Protein AF-A0A924DUR6-F1 (afdb_monomer_lite)

Sequence (356 aa):
MFQPMRVLLRRQSHRADAAVLIGTIALIFAVLQLTKGMVVPFNEAQQLAISLDVTAVPYYAGRSLIRMFLALFASVVFALVYGYACAYSRARVVLLPVLDILQSVPILGFLSVTVVGFMALFPGQLLGVELASIFAIFTSMAWNLITILHERSAQDPRFQALVDRIYTIMTNPHRDLAELRQAMPDAAPLLPAEPARVKEYQALPHAKPGAVAGLLELLDDRSGSEDLYKLGHDLHLEVDDLLPIIEAAEILGLAAVREGELRLTTAGSVFLAADILPRKELFRQLVLERVQLIVMIERVLVGKTSQAMPEAFFLDRLNRHFSQPESRRQLQTAIDWGRYAELFAYDERSQQLYLE

Secondary structure (DSSP, 8-state):
-PPP---------HHHHHHHHHHHHHHHHHHHHHHGGGSSBP-TTS-------GGGHHHHHHHHHHHHHHHHHHHHHHHHHHHHHHHHSTTHHHHHHHHHHHHTS-HHHHHHHHHHHHHHHSTTBTHHHHHHHHHHHHHHHHHHHHHHHHHHHHT-HHHHHHHHHHHHHHH-HHHHHHHHHHH-TT---SS---------S-PPPS--HHHHHHHHHHHHHTTTEEEHHHHHHHHT--HHHHHHHHHHHHHTTSEEEETTEEEE-HHHHHHHHS-HHHHHHHHHHHHHHH-HHHHHHHHHHHTSTTSEEEHHHHHHHHTTTS-HHHHHHHHHHHHHHHHHTTS-EEETTTTEEE--

Radius of gyration: 33.69 Å; chains: 1; bounding box: 85×65×84 Å

Foldseek 3Di:
DDDDDDDPPDPDDVVVVVVVVVVVVVVVVLVVVLCVQFFAFDDPVDDPPDDPDPVCVVSVVSNVVSLLVLLVVVLLVLLVVLLVCLVPHPCVVVSVVVLVVLLPDDLVNCLVVQLVVLCVVPPRTNNSNSVSSSVSSNSVRNSVSNVVSVVVVCVPPVVVVVVLVVVCCVVCVPPVVVVVCVVCVPPDPPDPPPPPPPLPADFQQLDFPVLLLVVLVVCVVVVFKDAQVVVCVVVVHDPSHVVNSLVNCVLLPQWDDDSRMIGGDPLVVVLNVDDLPVNLQSLLVSCCVRPVLLVVLLVVLVVDPQSKDAPVVQLVVVVVNDPSVSSVSRVVSSQSSCVSSLRWHADPVRRMIGHD

pLDDT: mean 80.07, std 14.75, range [36.5, 96.88]

Structure (mmCIF, N/CA/C/O backbone):
data_AF-A0A924DUR6-F1
#
_entry.id   AF-A0A924DUR6-F1
#
loop_
_atom_site.group_PDB
_atom_site.id
_atom_site.type_symbol
_atom_site.label_atom_id
_atom_site.label_alt_id
_atom_site.label_comp_id
_atom_site.label_asym_id
_atom_site.label_entity_id
_atom_site.label_seq_id
_atom_site.pdbx_PDB_ins_code
_atom_site.Cartn_x
_atom_site.Cartn_y
_atom_site.Cartn_z
_atom_site.occupancy
_atom_site.B_iso_or_equiv
_atom_site.auth_seq_id
_atom_site.auth_comp_id
_atom_site.auth_asym_id
_atom_site.auth_atom_id
_atom_site.pdbx_PDB_model_num
ATOM 1 N N . MET A 1 1 ? -15.578 43.141 -41.018 1.00 39.31 1 MET A N 1
ATOM 2 C CA . MET A 1 1 ? -14.337 43.690 -41.605 1.00 39.31 1 MET A CA 1
ATOM 3 C C . MET A 1 1 ? -13.184 42.807 -41.138 1.00 39.31 1 MET A C 1
ATOM 5 O O . MET A 1 1 ? -12.758 42.938 -40.002 1.00 39.31 1 MET A O 1
ATOM 9 N N . PHE A 1 2 ? -12.795 41.812 -41.942 1.00 38.75 2 PHE A N 1
ATOM 10 C CA . PHE A 1 2 ? -11.745 40.837 -41.606 1.00 38.75 2 PHE A CA 1
ATOM 11 C C . PHE A 1 2 ? -10.360 41.421 -41.932 1.00 38.75 2 PHE A C 1
ATOM 13 O O . PHE A 1 2 ? -10.144 41.871 -43.055 1.00 38.75 2 PHE A O 1
ATOM 20 N N . GLN A 1 3 ? -9.422 41.401 -40.980 1.00 43.97 3 GLN A N 1
ATOM 21 C CA . GLN A 1 3 ? -7.997 41.607 -41.268 1.00 43.97 3 GLN A CA 1
ATOM 22 C C . GLN A 1 3 ? -7.368 40.282 -41.734 1.00 43.97 3 GLN A C 1
ATOM 24 O O . GLN A 1 3 ? -7.581 39.262 -41.077 1.00 43.97 3 GLN A O 1
ATOM 29 N N . PRO A 1 4 ? -6.576 40.256 -42.822 1.00 51.28 4 PRO A N 1
ATOM 30 C CA . PRO A 1 4 ? -5.860 39.056 -43.224 1.00 51.28 4 PRO A CA 1
ATOM 31 C C . PRO A 1 4 ? -4.556 38.911 -42.430 1.00 51.28 4 PRO A C 1
ATOM 33 O O . PRO A 1 4 ? -3.713 39.810 -42.389 1.00 51.28 4 PRO A O 1
ATOM 36 N N . MET A 1 5 ? -4.384 37.740 -41.825 1.00 46.41 5 MET A N 1
ATOM 37 C CA . MET A 1 5 ? -3.167 37.310 -41.146 1.00 46.41 5 MET A CA 1
ATOM 38 C C . MET A 1 5 ? -2.056 37.105 -42.190 1.00 46.41 5 MET A C 1
ATOM 40 O O . MET A 1 5 ? -2.097 36.166 -42.985 1.00 46.41 5 MET A O 1
ATOM 44 N N . ARG A 1 6 ? -1.064 38.004 -42.230 1.00 49.50 6 ARG A N 1
ATOM 45 C CA . ARG A 1 6 ? 0.134 37.838 -43.067 1.00 49.50 6 ARG A CA 1
ATOM 46 C C . ARG A 1 6 ? 1.009 36.730 -42.480 1.00 49.50 6 ARG A C 1
ATOM 48 O O . ARG A 1 6 ? 1.707 36.943 -41.493 1.00 49.50 6 ARG A O 1
ATOM 55 N N . VAL A 1 7 ? 0.989 35.560 -43.112 1.00 50.91 7 VAL A N 1
ATOM 56 C CA . VAL A 1 7 ? 1.970 34.494 -42.883 1.00 50.91 7 VAL A CA 1
ATOM 57 C C . VAL A 1 7 ? 3.340 35.002 -43.339 1.00 50.91 7 VAL A C 1
ATOM 59 O O . VAL A 1 7 ? 3.568 35.250 -44.523 1.00 50.91 7 VAL A O 1
ATOM 62 N N . LEU A 1 8 ? 4.253 35.187 -42.386 1.00 50.19 8 LEU A N 1
ATOM 63 C CA . LEU A 1 8 ? 5.667 35.444 -42.648 1.00 50.19 8 LEU A CA 1
ATOM 64 C C . LEU A 1 8 ? 6.288 34.186 -43.269 1.00 50.19 8 LEU A C 1
ATOM 66 O O . LEU A 1 8 ? 6.700 33.267 -42.564 1.00 50.19 8 LEU A O 1
ATOM 70 N N . LEU A 1 9 ? 6.372 34.147 -44.599 1.00 52.72 9 LEU A N 1
ATOM 71 C CA . LEU A 1 9 ? 7.232 33.209 -45.318 1.00 52.72 9 LEU A CA 1
ATOM 72 C C . LEU A 1 9 ? 8.690 33.547 -44.982 1.00 52.72 9 LEU A C 1
ATOM 74 O O . LEU A 1 9 ? 9.301 34.447 -45.561 1.00 52.72 9 LEU A O 1
ATOM 78 N N . ARG A 1 10 ? 9.237 32.843 -43.988 1.00 55.62 10 ARG A N 1
ATOM 79 C CA . ARG A 1 10 ? 10.650 32.908 -43.612 1.00 55.62 10 ARG A CA 1
ATOM 80 C C . ARG A 1 10 ? 11.479 32.457 -44.816 1.00 55.62 10 ARG A C 1
ATOM 82 O O . ARG A 1 10 ? 11.384 31.3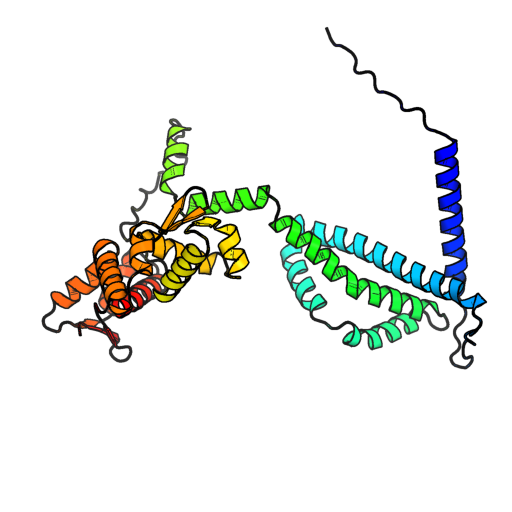13 -45.247 1.00 55.62 10 ARG A O 1
ATOM 89 N N . ARG A 1 11 ? 12.269 33.377 -45.371 1.00 55.00 11 ARG A N 1
ATOM 90 C CA . ARG A 1 11 ? 13.184 33.153 -46.500 1.00 55.00 11 ARG A CA 1
ATOM 91 C C . ARG A 1 11 ? 14.125 31.986 -46.152 1.00 55.00 11 ARG A C 1
ATOM 93 O O . ARG A 1 11 ? 14.980 32.140 -45.280 1.00 55.00 11 ARG A O 1
ATOM 100 N N . GLN A 1 12 ? 13.924 30.820 -46.768 1.00 62.59 12 GLN A N 1
ATOM 101 C CA . GLN A 1 12 ? 14.783 29.647 -46.574 1.00 62.59 12 GLN A CA 1
ATOM 102 C C . GLN A 1 12 ? 16.200 29.972 -47.061 1.00 62.59 12 GLN A C 1
ATOM 104 O O . GLN A 1 12 ? 16.397 30.492 -48.160 1.00 62.59 12 GLN A O 1
ATOM 109 N N . SER A 1 13 ? 17.192 29.734 -46.205 1.00 66.81 13 SER A N 1
ATOM 110 C CA . SER A 1 13 ? 18.597 29.958 -46.533 1.00 66.81 13 SER A CA 1
ATOM 111 C C . SER A 1 13 ? 19.129 28.727 -47.256 1.00 66.81 13 SER A C 1
ATOM 113 O O . SER A 1 13 ? 19.481 27.742 -46.613 1.00 66.81 13 SER A O 1
ATOM 115 N N . HIS A 1 14 ? 19.268 28.808 -48.580 1.00 74.06 14 HIS A N 1
ATOM 116 C CA . HIS A 1 14 ? 19.832 27.732 -49.408 1.00 74.06 14 HIS A CA 1
ATOM 117 C C . HIS A 1 14 ? 21.219 27.246 -48.937 1.00 74.06 14 HIS A C 1
ATOM 119 O O . HIS A 1 14 ? 21.624 26.126 -49.233 1.00 74.06 14 HIS A O 1
ATOM 125 N N . ARG A 1 15 ? 21.957 28.072 -48.178 1.00 77.06 15 ARG A N 1
ATOM 126 C CA . ARG A 1 15 ? 23.253 27.706 -47.580 1.00 77.06 15 ARG A CA 1
ATOM 127 C C . ARG A 1 15 ? 23.097 26.796 -46.361 1.00 77.06 15 ARG A C 1
ATOM 129 O O . ARG A 1 15 ? 23.940 25.930 -46.157 1.00 77.06 15 ARG A O 1
ATOM 136 N N . ALA A 1 16 ? 22.039 26.987 -45.570 1.00 75.88 16 ALA A N 1
ATOM 137 C CA . ALA A 1 16 ? 21.715 26.102 -44.455 1.00 75.88 16 ALA A CA 1
ATOM 138 C C . ALA A 1 16 ? 21.253 24.738 -44.982 1.00 75.88 16 ALA A C 1
ATOM 140 O O . ALA A 1 16 ? 21.747 23.716 -44.520 1.00 75.88 16 ALA A O 1
ATOM 141 N N . ASP A 1 17 ? 20.415 24.731 -46.020 1.00 75.81 17 ASP A N 1
ATOM 142 C CA . ASP A 1 17 ? 19.948 23.493 -46.654 1.00 75.81 17 ASP A CA 1
ATOM 143 C C . ASP A 1 17 ? 21.111 22.716 -47.292 1.00 75.81 17 ASP A C 1
ATOM 145 O O . ASP A 1 17 ? 21.227 21.506 -47.111 1.00 75.81 17 ASP A O 1
ATOM 149 N N . ALA A 1 18 ? 22.039 23.412 -47.962 1.00 83.56 18 ALA A N 1
ATOM 150 C CA . ALA A 1 18 ? 23.246 22.800 -48.514 1.00 83.56 18 ALA A CA 1
ATOM 151 C C . ALA A 1 18 ? 24.182 22.245 -47.424 1.00 83.56 18 ALA A C 1
ATOM 153 O O . ALA A 1 18 ? 24.730 21.159 -47.589 1.00 83.56 18 ALA A O 1
ATOM 154 N N . ALA A 1 19 ? 24.350 22.950 -46.300 1.00 83.88 19 ALA A N 1
ATOM 155 C CA . ALA A 1 19 ? 25.160 22.469 -45.179 1.00 83.88 19 ALA A CA 1
ATOM 156 C C . ALA A 1 19 ? 24.546 21.221 -44.521 1.00 83.88 19 ALA A C 1
ATOM 158 O O . ALA A 1 19 ? 25.264 20.264 -44.234 1.00 83.88 19 ALA A O 1
ATOM 159 N N . VAL A 1 20 ? 23.221 21.198 -44.345 1.00 76.94 20 VAL A N 1
ATOM 160 C CA . VAL A 1 20 ? 22.484 20.027 -43.842 1.00 76.94 20 VAL A CA 1
ATOM 161 C C . VAL A 1 20 ? 22.607 18.851 -44.811 1.00 76.94 20 VAL A C 1
ATOM 163 O O . VAL A 1 20 ? 22.871 17.727 -44.380 1.00 76.94 20 VAL A O 1
ATOM 166 N N . LEU A 1 21 ? 22.477 19.098 -46.116 1.00 80.06 21 LEU A N 1
ATOM 167 C CA . LEU A 1 21 ? 22.616 18.073 -47.149 1.00 80.06 21 LEU A CA 1
ATOM 168 C C . LEU A 1 21 ? 24.033 17.485 -47.178 1.00 80.06 21 LEU A C 1
ATOM 170 O O . LEU A 1 21 ? 24.182 16.266 -47.175 1.00 80.06 21 LEU A O 1
ATOM 174 N N . ILE A 1 22 ? 25.072 18.326 -47.140 1.00 86.06 22 ILE A N 1
ATOM 175 C CA . ILE A 1 22 ? 26.475 17.883 -47.086 1.00 86.06 22 ILE A CA 1
ATOM 176 C C . ILE A 1 22 ? 26.740 17.093 -45.802 1.00 86.06 22 ILE A C 1
ATOM 178 O O . ILE A 1 22 ? 27.350 16.028 -45.863 1.00 86.06 22 ILE A O 1
ATOM 182 N N . GLY A 1 23 ? 26.241 17.562 -44.654 1.00 78.94 23 GLY A N 1
ATOM 183 C CA . GLY A 1 23 ? 26.346 16.843 -43.384 1.00 78.94 23 GLY A CA 1
ATOM 184 C C . GLY A 1 23 ? 25.657 15.479 -43.424 1.00 78.94 23 GLY A C 1
ATOM 185 O O . GLY A 1 23 ? 26.212 14.490 -42.955 1.00 78.94 23 GLY A O 1
ATOM 186 N N . THR A 1 24 ? 24.487 15.399 -44.059 1.00 71.94 24 THR A N 1
ATOM 187 C CA . THR A 1 24 ? 23.729 14.150 -44.218 1.00 71.94 24 THR A CA 1
ATOM 188 C C . THR A 1 24 ? 24.444 13.185 -45.162 1.00 71.94 24 THR A C 1
ATOM 190 O O . THR A 1 24 ? 24.569 12.006 -44.847 1.00 71.94 24 THR A O 1
ATOM 193 N N . ILE A 1 25 ? 24.985 13.669 -46.283 1.00 80.56 25 ILE A N 1
ATOM 194 C CA . ILE A 1 25 ? 25.778 12.852 -47.212 1.00 80.56 25 ILE A CA 1
ATOM 195 C C . ILE A 1 25 ? 27.061 12.353 -46.536 1.00 80.56 25 ILE A C 1
ATOM 197 O O . ILE A 1 25 ? 27.393 11.178 -46.670 1.00 80.56 25 ILE A O 1
ATOM 201 N N . ALA A 1 26 ? 27.760 13.202 -45.778 1.00 74.38 26 ALA A N 1
ATOM 202 C CA . ALA A 1 26 ? 28.955 12.816 -45.029 1.00 74.38 26 ALA A CA 1
ATOM 203 C C . ALA A 1 26 ? 28.641 11.766 -43.951 1.00 74.38 26 ALA A C 1
ATOM 205 O O . ALA A 1 26 ? 29.391 10.803 -43.801 1.00 74.38 26 ALA A O 1
ATOM 206 N N . LEU A 1 27 ? 27.507 11.905 -43.256 1.00 72.75 27 LEU A N 1
ATOM 207 C CA . LEU A 1 27 ? 27.020 10.926 -42.287 1.00 72.75 27 LEU A CA 1
ATOM 208 C C . LEU A 1 27 ? 26.690 9.588 -42.961 1.00 72.75 27 LEU A C 1
ATOM 210 O O . LEU A 1 27 ? 27.165 8.551 -42.510 1.00 72.75 27 LEU A O 1
ATOM 214 N N . ILE A 1 28 ? 25.937 9.603 -44.066 1.00 74.25 28 ILE A N 1
ATOM 215 C CA . ILE A 1 28 ? 25.610 8.397 -44.840 1.00 74.25 28 ILE A CA 1
ATOM 216 C C . ILE A 1 28 ? 26.891 7.732 -45.354 1.00 74.25 28 ILE A C 1
ATOM 218 O O . ILE A 1 28 ? 27.042 6.519 -45.242 1.00 74.25 28 ILE A O 1
ATOM 222 N N . PHE A 1 29 ? 27.841 8.507 -45.876 1.00 73.62 29 PHE A N 1
ATOM 223 C CA . PHE A 1 29 ? 29.120 7.992 -46.357 1.00 73.62 29 PHE A CA 1
ATOM 224 C C . PHE A 1 29 ? 29.952 7.371 -45.228 1.00 73.62 29 PHE A C 1
ATOM 226 O O . PHE A 1 29 ? 30.488 6.276 -45.403 1.00 73.62 29 PHE A O 1
ATOM 233 N N . ALA A 1 30 ? 30.022 8.019 -44.062 1.00 68.69 30 ALA A N 1
ATOM 234 C CA . ALA A 1 30 ? 30.691 7.481 -42.881 1.00 68.69 30 ALA A CA 1
ATOM 235 C C . ALA A 1 30 ? 30.035 6.172 -42.420 1.00 68.69 30 ALA A C 1
ATOM 237 O O . ALA A 1 30 ? 30.737 5.184 -42.205 1.00 68.69 30 ALA A O 1
ATOM 238 N N . VAL A 1 31 ? 28.698 6.129 -42.362 1.00 68.81 31 VAL A N 1
ATOM 239 C CA . VAL A 1 31 ? 27.935 4.914 -42.049 1.00 68.81 31 VAL A CA 1
ATOM 240 C C . VAL A 1 31 ? 28.264 3.814 -43.051 1.00 68.81 31 VAL A C 1
ATOM 242 O O . VAL A 1 31 ? 28.712 2.748 -42.643 1.00 68.81 31 VAL A O 1
ATOM 245 N N . LEU A 1 32 ? 28.149 4.062 -44.356 1.00 72.00 32 LEU A N 1
ATOM 246 C CA . LEU A 1 32 ? 28.448 3.065 -45.386 1.00 72.00 32 LEU A CA 1
ATOM 247 C C . LEU A 1 32 ? 29.894 2.554 -45.301 1.00 72.00 32 LEU A C 1
ATOM 249 O O . LEU A 1 32 ? 30.114 1.348 -45.379 1.00 72.00 32 LEU A O 1
ATOM 253 N N . GLN A 1 33 ? 30.880 3.432 -45.096 1.00 66.56 33 GLN A N 1
ATOM 254 C CA . GLN A 1 33 ? 32.289 3.038 -44.963 1.00 66.56 33 GLN A CA 1
ATOM 255 C C . GLN A 1 33 ? 32.551 2.181 -43.725 1.00 66.56 33 GLN A C 1
ATOM 257 O O . GLN A 1 33 ? 33.329 1.230 -43.785 1.00 66.56 33 GLN A O 1
ATOM 262 N N . LEU A 1 34 ? 31.880 2.479 -42.617 1.00 64.62 34 LEU A N 1
ATOM 263 C CA . LEU A 1 34 ? 32.023 1.731 -41.374 1.00 64.62 34 LEU A CA 1
ATOM 264 C C . LEU A 1 34 ? 31.226 0.410 -41.401 1.00 64.62 34 LEU A C 1
ATOM 266 O O . LEU A 1 34 ? 31.669 -0.576 -40.814 1.00 64.62 34 LEU A O 1
ATOM 270 N N . THR A 1 35 ? 30.129 0.344 -42.168 1.00 63.94 35 THR A N 1
ATOM 271 C CA . THR A 1 35 ? 29.295 -0.865 -42.352 1.00 63.94 35 THR A CA 1
ATOM 272 C C . THR A 1 35 ? 29.925 -1.869 -43.331 1.00 63.94 35 THR A C 1
ATOM 274 O O . THR A 1 35 ? 29.674 -3.068 -43.233 1.00 63.94 35 THR A O 1
ATOM 277 N N . LYS A 1 36 ? 30.809 -1.435 -44.247 1.00 64.94 36 LYS A N 1
ATOM 278 C CA . LYS A 1 36 ? 31.524 -2.337 -45.183 1.00 64.94 36 LYS A CA 1
ATOM 279 C C . LYS A 1 36 ? 32.312 -3.449 -44.481 1.00 64.94 36 LYS A C 1
ATOM 281 O O . LYS A 1 36 ? 32.433 -4.542 -45.021 1.00 64.94 36 LYS A O 1
ATOM 286 N N . GLY A 1 37 ? 32.799 -3.197 -43.265 1.00 60.47 37 GLY A N 1
ATOM 287 C CA . GLY A 1 37 ? 33.490 -4.190 -42.438 1.00 60.47 37 GLY A CA 1
ATOM 288 C C . GLY A 1 37 ? 32.579 -5.242 -41.785 1.00 60.47 37 GLY A C 1
ATOM 289 O O . GLY A 1 37 ? 33.092 -6.102 -41.072 1.00 60.47 37 GLY A O 1
ATOM 290 N N . MET A 1 38 ? 31.256 -5.168 -41.982 1.00 60.50 38 MET A N 1
ATOM 291 C CA . MET A 1 38 ? 30.276 -6.117 -41.429 1.00 60.50 38 MET A CA 1
ATOM 292 C C . MET A 1 38 ? 30.018 -7.315 -42.353 1.00 60.50 38 MET A C 1
ATOM 294 O O . MET A 1 38 ? 29.644 -8.379 -41.875 1.00 60.50 38 MET A O 1
ATOM 298 N N . VAL A 1 39 ? 30.260 -7.172 -43.660 1.00 62.25 39 VAL A N 1
ATOM 299 C CA . VAL A 1 39 ? 30.004 -8.215 -44.680 1.00 62.25 39 VAL A CA 1
ATOM 300 C C . VAL A 1 39 ? 31.296 -8.960 -45.061 1.00 62.25 39 VAL A C 1
ATOM 302 O O . VAL A 1 39 ? 31.376 -9.637 -46.081 1.00 62.25 39 VAL A O 1
ATOM 305 N N . VAL A 1 40 ? 32.350 -8.829 -44.250 1.00 65.25 40 VAL A N 1
ATOM 306 C CA . VAL A 1 40 ? 33.613 -9.542 -44.478 1.00 65.25 40 VAL A CA 1
ATOM 307 C C . VAL A 1 40 ? 33.396 -11.037 -44.202 1.00 65.25 40 VAL A C 1
ATOM 309 O O . VAL A 1 40 ? 32.825 -11.364 -43.153 1.00 65.25 40 VAL A O 1
ATOM 312 N N . PRO A 1 41 ? 33.842 -11.936 -45.104 1.00 63.53 41 PRO A N 1
ATOM 313 C CA . PRO A 1 41 ? 33.764 -13.371 -44.883 1.00 63.53 41 PRO A CA 1
ATOM 314 C C . PRO A 1 41 ? 34.469 -13.765 -43.581 1.00 63.53 41 PRO A C 1
ATOM 316 O O . PRO A 1 41 ? 35.639 -13.442 -43.382 1.00 63.53 41 PRO A O 1
ATOM 319 N N . PHE A 1 42 ? 33.756 -14.450 -42.693 1.00 62.19 42 PHE A N 1
ATOM 320 C CA . PHE A 1 42 ? 34.286 -14.992 -41.448 1.00 62.19 42 PHE A CA 1
ATOM 321 C C . PHE A 1 42 ? 34.628 -16.469 -41.653 1.00 62.19 42 PHE A C 1
ATOM 323 O O . PHE A 1 42 ? 33.754 -17.269 -41.978 1.00 62.19 42 PHE A O 1
ATOM 330 N N . ASN A 1 43 ? 35.896 -16.830 -41.475 1.00 62.97 43 ASN A N 1
ATOM 331 C CA . ASN A 1 43 ? 36.363 -18.211 -41.507 1.00 62.97 43 ASN A CA 1
ATOM 332 C C . ASN A 1 43 ? 37.049 -18.503 -40.169 1.00 62.97 43 ASN A C 1
ATOM 334 O O . ASN A 1 43 ? 38.013 -17.821 -39.832 1.00 62.97 43 ASN A O 1
ATOM 338 N N . GLU A 1 44 ? 36.579 -19.503 -39.417 1.00 57.19 44 GLU A N 1
ATOM 339 C CA . GLU A 1 44 ? 37.141 -19.878 -38.105 1.00 57.19 44 GLU A CA 1
ATOM 340 C C . GLU A 1 44 ? 38.646 -20.195 -38.170 1.00 57.19 44 GLU A C 1
ATOM 342 O O . GLU A 1 44 ? 39.365 -20.018 -37.189 1.00 57.19 44 GLU A O 1
ATOM 347 N N . ALA A 1 45 ? 39.142 -20.598 -39.345 1.00 56.66 45 ALA A N 1
ATOM 348 C CA . ALA A 1 45 ? 40.554 -20.883 -39.592 1.00 56.66 45 ALA A CA 1
ATOM 349 C C . ALA A 1 45 ? 41.434 -19.631 -39.809 1.00 56.66 45 ALA A C 1
ATOM 351 O O . ALA A 1 45 ? 42.660 -19.736 -39.778 1.00 56.66 45 ALA A O 1
ATOM 352 N N . GLN A 1 46 ? 40.849 -18.450 -40.034 1.00 56.84 46 GLN A N 1
ATOM 353 C CA . GLN A 1 46 ? 41.567 -17.179 -40.165 1.00 56.84 46 GLN A CA 1
ATOM 354 C C . GLN A 1 46 ? 41.212 -16.267 -38.991 1.00 56.84 46 GLN A C 1
ATOM 356 O O . GLN A 1 46 ? 40.179 -15.600 -38.988 1.00 56.84 46 GLN A O 1
ATOM 361 N N . GLN A 1 47 ? 42.102 -16.191 -37.999 1.00 56.75 47 GLN A N 1
ATOM 362 C CA . GLN A 1 47 ? 42.029 -15.133 -36.994 1.00 56.75 47 GLN A CA 1
ATOM 363 C C . GLN A 1 47 ? 42.089 -13.777 -37.708 1.00 56.75 47 GLN A C 1
ATOM 365 O O . GLN A 1 47 ? 43.063 -13.483 -38.404 1.00 56.75 47 GLN A O 1
ATOM 370 N N . LEU A 1 48 ? 41.058 -12.941 -37.543 1.00 62.16 48 LEU A N 1
ATOM 371 C CA . LEU A 1 48 ? 41.150 -11.539 -37.941 1.00 62.16 48 LEU A CA 1
ATOM 372 C C . LEU A 1 48 ? 42.302 -10.908 -37.154 1.00 62.16 48 LEU A C 1
ATOM 374 O O . LEU A 1 48 ? 42.205 -10.735 -35.941 1.00 62.16 48 LEU A O 1
ATOM 378 N N . ALA A 1 49 ? 43.394 -10.581 -37.843 1.00 64.25 49 ALA A N 1
ATOM 379 C CA . ALA A 1 49 ? 44.511 -9.867 -37.247 1.00 64.25 49 ALA A CA 1
ATOM 380 C C . ALA A 1 49 ? 44.035 -8.463 -36.845 1.00 64.25 49 ALA A C 1
ATOM 382 O O . ALA A 1 49 ? 43.853 -7.585 -37.690 1.00 64.25 49 ALA A O 1
ATOM 383 N N . ILE A 1 50 ? 43.779 -8.265 -35.552 1.00 72.62 50 ILE A N 1
ATOM 384 C CA . ILE A 1 50 ? 43.437 -6.954 -35.001 1.00 72.62 50 ILE A CA 1
ATOM 385 C C . ILE A 1 50 ? 44.712 -6.113 -35.040 1.00 72.62 50 ILE A C 1
ATOM 387 O O . ILE A 1 50 ? 45.693 -6.436 -34.370 1.00 72.62 50 ILE A O 1
ATOM 391 N N . SER A 1 51 ? 44.711 -5.035 -35.826 1.00 81.56 51 SER A N 1
ATOM 392 C CA . SER A 1 51 ? 45.804 -4.063 -35.772 1.00 81.56 51 SER A CA 1
ATOM 393 C C . SER A 1 51 ? 45.780 -3.369 -34.411 1.00 81.56 51 SER A C 1
ATOM 395 O O . SER A 1 51 ? 44.737 -2.857 -33.995 1.00 81.56 51 SER A O 1
ATOM 397 N N . LEU A 1 52 ? 46.929 -3.372 -33.738 1.00 83.25 52 LEU A N 1
ATOM 398 C CA . LEU A 1 52 ? 47.173 -2.702 -32.458 1.00 83.25 52 LEU A CA 1
ATOM 399 C C . LEU A 1 52 ? 47.723 -1.278 -32.648 1.00 83.25 52 LEU A C 1
ATOM 401 O O . LEU A 1 52 ? 48.077 -0.622 -31.669 1.00 83.25 52 LEU A O 1
ATOM 405 N N . ASP A 1 53 ? 47.803 -0.792 -33.890 1.00 87.62 53 ASP A N 1
ATOM 406 C CA . ASP A 1 53 ? 48.300 0.549 -34.169 1.00 87.62 53 ASP A CA 1
ATOM 407 C C . ASP A 1 53 ? 47.345 1.615 -33.627 1.00 87.62 53 ASP A C 1
ATOM 409 O O . ASP A 1 53 ? 46.123 1.548 -33.788 1.00 87.62 53 ASP A O 1
ATOM 413 N N . VAL A 1 54 ? 47.916 2.674 -33.051 1.00 88.25 54 VAL A N 1
ATOM 414 C CA . VAL A 1 54 ? 47.157 3.820 -32.521 1.00 88.25 54 VAL A CA 1
ATOM 415 C C . VAL A 1 54 ? 46.299 4.480 -33.610 1.00 88.25 54 VAL A C 1
ATOM 417 O O . VAL A 1 54 ? 45.217 4.995 -33.335 1.00 88.25 54 VAL A O 1
ATOM 420 N N . THR A 1 55 ? 46.734 4.416 -34.869 1.00 88.44 55 THR A N 1
ATOM 421 C CA . THR A 1 55 ? 46.004 4.944 -36.032 1.00 88.44 55 THR A CA 1
ATOM 422 C C . THR A 1 55 ? 44.739 4.151 -36.371 1.00 88.44 55 THR A C 1
ATOM 424 O O . THR A 1 55 ? 43.848 4.697 -37.021 1.00 88.44 55 THR A O 1
ATOM 427 N N . ALA A 1 56 ? 44.612 2.902 -35.907 1.00 83.75 56 ALA A N 1
ATOM 428 C CA . ALA A 1 56 ? 43.415 2.081 -36.081 1.00 83.75 56 ALA A CA 1
ATOM 429 C C . ALA A 1 56 ? 42.332 2.374 -35.022 1.00 83.75 56 ALA A C 1
ATOM 431 O O . ALA A 1 56 ? 41.151 2.100 -35.248 1.00 83.75 56 ALA A O 1
ATOM 432 N N . VAL A 1 57 ? 42.697 2.991 -33.890 1.00 85.75 57 VAL A N 1
ATOM 433 C CA . VAL A 1 57 ? 41.777 3.293 -32.777 1.00 85.75 57 VAL A CA 1
ATOM 434 C C . VAL A 1 57 ? 40.570 4.142 -33.208 1.00 85.75 57 VAL A C 1
ATOM 436 O O . VAL A 1 57 ? 39.449 3.757 -32.866 1.00 85.75 57 VAL A O 1
ATOM 439 N N . PRO A 1 58 ? 40.714 5.235 -33.994 1.00 86.56 58 PRO A N 1
ATOM 440 C CA . PRO A 1 58 ? 39.563 6.013 -34.460 1.00 86.56 58 PRO A CA 1
ATOM 441 C C . PRO A 1 58 ? 38.573 5.192 -35.295 1.00 86.56 58 PRO A C 1
ATOM 443 O O . PRO A 1 58 ? 37.363 5.394 -35.194 1.00 86.56 58 PRO A O 1
ATOM 446 N N . TYR A 1 59 ? 39.066 4.238 -36.090 1.00 82.62 59 TYR A N 1
ATOM 447 C CA . TYR A 1 59 ? 38.219 3.352 -36.886 1.00 82.62 59 TYR A CA 1
ATOM 448 C C . TYR A 1 59 ? 37.422 2.386 -35.997 1.00 82.62 59 TYR A C 1
ATOM 450 O O . TYR A 1 59 ? 36.206 2.261 -36.165 1.00 82.62 59 TYR A O 1
ATOM 458 N N . TYR A 1 60 ? 38.065 1.755 -35.009 1.00 83.25 60 TYR A N 1
ATOM 459 C CA . TYR A 1 60 ? 37.373 0.882 -34.054 1.00 83.25 60 TYR A CA 1
ATOM 460 C C . TYR A 1 60 ? 36.352 1.646 -33.207 1.00 83.25 60 TYR A C 1
ATOM 462 O O . TYR A 1 60 ? 35.218 1.192 -33.051 1.00 83.25 60 TYR A O 1
ATOM 470 N N . ALA A 1 61 ? 36.720 2.833 -32.718 1.00 84.12 61 ALA A N 1
ATOM 471 C CA . ALA A 1 61 ? 35.814 3.708 -31.984 1.00 84.12 61 ALA A CA 1
ATOM 472 C C . ALA A 1 61 ? 34.601 4.102 -32.842 1.00 84.12 61 ALA A C 1
ATOM 474 O O . ALA A 1 61 ? 33.469 4.029 -32.370 1.00 84.12 61 ALA A O 1
ATOM 475 N N . GLY A 1 62 ? 34.816 4.438 -34.118 1.00 85.38 62 GLY A N 1
ATOM 476 C CA . GLY A 1 62 ? 33.744 4.740 -35.067 1.00 85.38 62 GLY A CA 1
ATOM 477 C C . GLY A 1 62 ? 32.776 3.572 -35.277 1.00 85.38 62 GLY A C 1
ATOM 478 O O . GLY A 1 62 ? 31.561 3.777 -35.277 1.00 85.38 62 GLY A O 1
ATOM 479 N N . ARG A 1 63 ? 33.286 2.338 -35.388 1.00 80.25 63 ARG A N 1
ATOM 480 C CA . ARG A 1 63 ? 32.442 1.132 -35.492 1.00 80.25 63 ARG A CA 1
ATOM 481 C C . ARG A 1 63 ? 31.601 0.913 -34.236 1.00 80.25 63 ARG A C 1
ATOM 483 O O . ARG A 1 63 ? 30.397 0.691 -34.346 1.00 80.25 63 ARG A O 1
ATOM 490 N N . SER A 1 64 ? 32.208 1.027 -33.056 1.00 84.88 64 SER A N 1
ATOM 491 C CA . SER A 1 64 ? 31.491 0.905 -31.781 1.00 84.88 64 SER A CA 1
ATOM 492 C C . SER A 1 64 ? 30.434 1.996 -31.611 1.00 84.88 64 SER A C 1
ATOM 494 O O . SER A 1 64 ? 29.310 1.697 -31.214 1.00 84.88 64 SER A O 1
ATOM 496 N N . LEU A 1 65 ? 30.753 3.242 -31.977 1.00 86.00 65 LEU A N 1
ATOM 497 C CA . LEU A 1 65 ? 29.802 4.351 -31.925 1.00 86.00 65 LEU A CA 1
ATOM 498 C C . LEU A 1 65 ? 28.595 4.088 -32.817 1.00 86.00 65 LEU A C 1
ATOM 500 O O . LEU A 1 65 ? 27.467 4.209 -32.351 1.00 86.00 65 LEU A O 1
ATOM 504 N N . ILE A 1 66 ? 28.804 3.677 -34.069 1.00 83.31 66 ILE A N 1
ATOM 505 C CA . ILE A 1 66 ? 27.691 3.350 -34.969 1.00 83.31 66 ILE A CA 1
ATOM 506 C C . ILE A 1 66 ? 26.818 2.249 -34.384 1.00 83.31 66 ILE A C 1
ATOM 508 O O . ILE A 1 66 ? 25.596 2.375 -34.399 1.00 83.31 66 ILE A O 1
ATOM 512 N N . ARG A 1 67 ? 27.426 1.203 -33.820 1.00 85.00 67 ARG A N 1
ATOM 513 C CA . ARG A 1 67 ? 26.690 0.120 -33.168 1.00 85.00 67 ARG A CA 1
ATOM 514 C C . ARG A 1 67 ? 25.794 0.640 -32.041 1.00 85.00 67 ARG A C 1
ATOM 516 O O . ARG A 1 67 ? 24.619 0.286 -31.977 1.00 85.00 67 ARG A O 1
ATOM 523 N N . MET A 1 68 ? 26.336 1.512 -31.192 1.00 87.38 68 MET A N 1
ATOM 524 C CA . MET A 1 68 ? 25.597 2.146 -30.100 1.00 87.38 68 MET A CA 1
ATOM 525 C C . MET A 1 68 ? 24.482 3.063 -30.610 1.00 87.38 68 MET A C 1
ATOM 527 O O . MET A 1 68 ? 23.371 2.993 -30.098 1.00 87.38 68 MET A O 1
ATOM 531 N N . PHE A 1 69 ? 24.737 3.886 -31.630 1.00 87.25 69 PHE A N 1
ATOM 532 C CA . PHE A 1 69 ? 23.726 4.775 -32.211 1.00 87.25 69 PHE A CA 1
ATOM 533 C C . PHE A 1 69 ? 22.591 4.001 -32.887 1.00 87.25 69 PHE A C 1
ATOM 535 O O . PHE A 1 69 ? 21.428 4.366 -32.722 1.00 87.25 69 PHE A O 1
ATOM 542 N N . LEU A 1 70 ? 22.902 2.918 -33.606 1.00 85.81 70 LEU A N 1
ATOM 543 C CA . LEU A 1 70 ? 21.895 2.034 -34.197 1.00 85.81 70 LEU A CA 1
ATOM 544 C C . LEU A 1 70 ? 21.037 1.373 -33.115 1.00 85.81 70 LEU A C 1
ATOM 546 O O . LEU A 1 70 ? 19.811 1.386 -33.216 1.00 85.81 70 LEU A O 1
ATOM 550 N N . ALA A 1 71 ? 21.666 0.851 -32.058 1.00 88.06 71 ALA A N 1
ATOM 551 C CA . ALA A 1 71 ? 20.953 0.261 -30.929 1.00 88.06 71 ALA A CA 1
ATOM 552 C C . ALA A 1 71 ? 20.080 1.294 -30.198 1.00 88.06 71 ALA A C 1
ATOM 554 O O . ALA A 1 71 ? 18.926 1.006 -29.888 1.00 88.06 71 ALA A O 1
ATOM 555 N N . LEU A 1 72 ? 20.591 2.509 -29.974 1.00 88.44 72 LEU A N 1
ATOM 556 C CA . LEU A 1 72 ? 19.852 3.613 -29.362 1.00 88.44 72 LEU A CA 1
ATOM 557 C C . LEU A 1 72 ? 18.631 3.996 -30.198 1.00 88.44 72 LEU A C 1
ATOM 559 O O . LEU A 1 72 ? 17.527 4.078 -29.668 1.00 88.44 72 LEU A O 1
ATOM 563 N N . PHE A 1 73 ? 18.814 4.201 -31.503 1.00 87.19 73 PHE A N 1
ATOM 564 C CA . PHE A 1 73 ? 17.721 4.542 -32.407 1.00 87.19 73 PHE A CA 1
ATOM 565 C C . PHE A 1 73 ? 16.635 3.461 -32.396 1.00 87.19 73 PHE A C 1
ATOM 567 O O . PHE A 1 73 ? 15.460 3.775 -32.206 1.00 87.19 73 PHE A O 1
ATOM 574 N N . ALA A 1 74 ? 17.027 2.188 -32.515 1.00 86.19 74 ALA A N 1
ATOM 575 C CA . ALA A 1 74 ? 16.101 1.063 -32.427 1.00 86.19 74 ALA A CA 1
ATOM 576 C C . ALA A 1 74 ? 15.374 1.020 -31.071 1.00 86.19 74 ALA A C 1
ATOM 578 O O . ALA A 1 74 ? 14.161 0.818 -31.038 1.00 86.19 74 ALA A O 1
ATOM 579 N N . SER A 1 75 ? 16.087 1.273 -29.969 1.00 91.00 75 SER A N 1
ATOM 580 C CA . SER A 1 75 ? 15.527 1.281 -28.610 1.00 91.00 75 SER A CA 1
ATOM 581 C C . SER A 1 75 ? 14.506 2.396 -28.423 1.00 91.00 75 SER A C 1
ATOM 583 O O . SER A 1 75 ? 13.444 2.159 -27.860 1.00 91.00 75 SER A O 1
ATOM 585 N N . VAL A 1 76 ? 14.785 3.598 -28.932 1.00 87.75 76 VAL A N 1
ATOM 586 C CA . VAL A 1 76 ? 13.862 4.739 -28.858 1.00 87.75 76 VAL A CA 1
ATOM 587 C C . VAL A 1 76 ? 12.606 4.477 -29.684 1.00 87.75 76 VAL A C 1
ATOM 589 O O . VAL A 1 76 ? 11.502 4.671 -29.183 1.00 87.75 76 VAL A O 1
ATOM 592 N N . VAL A 1 77 ? 12.748 4.001 -30.926 1.00 87.62 77 VAL A N 1
ATOM 593 C CA . VAL A 1 77 ? 11.593 3.665 -31.776 1.00 87.62 77 VAL A CA 1
ATOM 594 C C . VAL A 1 77 ? 10.740 2.585 -31.117 1.00 87.62 77 VAL A C 1
ATOM 596 O O . VAL A 1 77 ? 9.525 2.745 -31.011 1.00 87.62 77 VAL A O 1
ATOM 599 N N . PHE A 1 78 ? 11.370 1.515 -30.629 1.00 89.19 78 PHE A N 1
ATOM 600 C CA . PHE A 1 78 ? 10.678 0.448 -29.916 1.00 89.19 78 PHE A CA 1
ATOM 601 C C . PHE A 1 78 ? 9.963 0.974 -28.671 1.00 89.19 78 PHE A C 1
ATOM 603 O O . PHE A 1 78 ? 8.777 0.709 -28.508 1.00 89.19 78 PHE A O 1
ATOM 610 N N . ALA A 1 79 ? 10.637 1.768 -27.837 1.00 88.38 79 ALA A N 1
ATOM 611 C CA . ALA A 1 79 ? 10.055 2.306 -26.615 1.00 88.38 79 ALA A CA 1
ATOM 612 C C . ALA A 1 79 ? 8.861 3.227 -26.886 1.00 88.38 79 ALA A C 1
ATOM 614 O O . ALA A 1 79 ? 7.857 3.149 -26.182 1.00 88.38 79 ALA A O 1
ATOM 615 N N . LEU A 1 80 ? 8.925 4.052 -27.935 1.00 86.25 80 LEU A N 1
ATOM 616 C CA . LEU A 1 80 ? 7.807 4.903 -28.341 1.00 86.25 80 LEU A CA 1
ATOM 617 C C . LEU A 1 80 ? 6.618 4.079 -28.841 1.00 86.25 80 LEU A C 1
ATOM 619 O O . LEU A 1 80 ? 5.492 4.336 -28.428 1.00 86.25 80 LEU A O 1
ATOM 623 N N . VAL A 1 81 ? 6.848 3.079 -29.697 1.00 86.12 81 VAL A N 1
ATOM 624 C CA . VAL A 1 81 ? 5.776 2.221 -30.231 1.00 86.12 81 VAL A CA 1
ATOM 625 C C . VAL A 1 81 ? 5.153 1.369 -29.124 1.00 86.12 81 VAL A C 1
ATOM 627 O O . VAL A 1 81 ? 3.930 1.331 -28.989 1.00 86.12 81 VAL A O 1
ATOM 630 N N . TYR A 1 82 ? 5.983 0.717 -28.312 1.00 87.00 82 TYR A N 1
ATOM 631 C CA . TYR A 1 82 ? 5.551 -0.141 -27.211 1.00 87.00 82 TYR A CA 1
ATOM 632 C C . TYR A 1 82 ? 4.850 0.670 -26.117 1.00 87.00 82 TYR A C 1
ATOM 634 O O . TYR A 1 82 ? 3.746 0.327 -25.701 1.00 87.00 82 TYR A O 1
ATOM 642 N N . GLY A 1 83 ? 5.445 1.792 -25.703 1.00 82.44 83 GLY A N 1
ATOM 643 C CA . GLY A 1 83 ? 4.865 2.709 -24.724 1.00 82.44 83 GLY A CA 1
ATOM 644 C C . GLY A 1 83 ? 3.535 3.297 -25.198 1.00 82.44 83 GLY A C 1
ATOM 645 O O . GLY A 1 83 ? 2.565 3.312 -24.441 1.00 82.44 83 GLY A O 1
ATOM 646 N N . TYR A 1 84 ? 3.438 3.693 -26.471 1.00 82.44 84 TYR A N 1
ATOM 647 C CA . TYR A 1 84 ? 2.179 4.145 -27.066 1.00 82.44 84 TYR A CA 1
ATOM 648 C C . TYR A 1 84 ? 1.113 3.041 -27.067 1.00 82.44 84 TYR A C 1
ATOM 650 O O . TYR A 1 84 ? -0.033 3.290 -26.688 1.00 82.44 84 TYR A O 1
ATOM 658 N N . ALA A 1 85 ? 1.483 1.809 -27.434 1.00 83.06 85 ALA A N 1
ATOM 659 C CA . ALA A 1 85 ? 0.574 0.667 -27.400 1.00 83.06 85 ALA A CA 1
ATOM 660 C C . ALA A 1 85 ? 0.077 0.372 -25.974 1.00 83.06 85 ALA A C 1
ATOM 662 O O . ALA A 1 85 ? -1.117 0.128 -25.787 1.00 83.06 85 ALA A O 1
ATOM 663 N N . CYS A 1 86 ? 0.945 0.462 -24.964 1.00 79.81 86 CYS A N 1
ATOM 664 C CA . CYS A 1 86 ? 0.558 0.349 -23.556 1.00 79.81 86 CYS A CA 1
ATOM 665 C C . CYS A 1 86 ? -0.372 1.482 -23.099 1.00 79.81 86 CYS A C 1
ATOM 667 O O . CYS A 1 86 ? -1.263 1.241 -22.290 1.00 79.81 86 CYS A O 1
ATOM 669 N N . ALA A 1 87 ? -0.190 2.707 -23.595 1.00 75.56 87 ALA A N 1
ATOM 670 C CA . ALA A 1 87 ? -0.986 3.856 -23.168 1.00 75.56 87 ALA A CA 1
ATOM 671 C C . ALA A 1 87 ? -2.390 3.895 -23.800 1.00 75.56 87 ALA A C 1
ATOM 673 O O . ALA A 1 87 ? -3.350 4.259 -23.125 1.00 75.56 87 ALA A O 1
ATOM 674 N N . TYR A 1 88 ? -2.526 3.512 -25.074 1.00 74.25 88 TYR A N 1
ATOM 675 C CA . TYR A 1 88 ? -3.750 3.765 -25.850 1.00 74.25 88 TYR A CA 1
ATOM 676 C C . TYR A 1 88 ? -4.504 2.516 -26.317 1.00 74.25 88 TYR A C 1
ATOM 678 O O . TYR A 1 88 ? -5.586 2.642 -26.892 1.00 74.25 88 TYR A O 1
ATOM 686 N N . SER A 1 89 ? -3.981 1.307 -26.094 1.00 79.00 89 SER A N 1
ATOM 687 C CA . SER A 1 89 ? -4.612 0.077 -26.586 1.00 79.00 89 SER A CA 1
ATOM 688 C C . SER A 1 89 ? -4.932 -0.925 -25.474 1.00 79.00 89 SER A C 1
ATOM 690 O O . SER A 1 89 ? -4.303 -0.951 -24.417 1.00 79.00 89 SER A O 1
ATOM 692 N N . ARG A 1 90 ? -5.879 -1.834 -25.753 1.00 79.69 90 ARG A N 1
ATOM 693 C CA . ARG A 1 90 ? -6.201 -2.972 -24.869 1.00 79.69 90 ARG A CA 1
ATOM 694 C C . ARG A 1 90 ? -5.019 -3.930 -24.669 1.00 79.69 90 ARG A C 1
ATOM 696 O O . ARG A 1 90 ? -5.063 -4.756 -23.763 1.00 79.69 90 ARG A O 1
ATOM 703 N N . ALA A 1 91 ? -3.963 -3.814 -25.480 1.00 80.50 91 ALA A N 1
ATOM 704 C CA . ALA A 1 91 ? -2.772 -4.644 -25.364 1.00 80.50 91 ALA A CA 1
ATOM 705 C C . ALA A 1 91 ? -2.016 -4.415 -24.045 1.00 80.50 91 ALA A C 1
ATOM 707 O O . ALA A 1 91 ? -1.272 -5.301 -23.640 1.00 80.50 91 ALA A O 1
ATOM 708 N N . ARG A 1 92 ? -2.248 -3.298 -23.331 1.00 82.75 92 ARG A N 1
ATOM 709 C CA . ARG A 1 92 ? -1.646 -3.009 -22.014 1.00 82.75 92 ARG A CA 1
ATOM 710 C C . ARG A 1 92 ? -1.710 -4.191 -21.038 1.00 82.75 92 ARG A C 1
ATOM 712 O O . ARG A 1 92 ? -0.729 -4.453 -20.353 1.00 82.75 92 ARG A O 1
ATOM 719 N N . VAL A 1 93 ? -2.832 -4.916 -21.013 1.00 76.56 93 VAL A N 1
ATOM 720 C CA . VAL A 1 93 ? -3.062 -6.063 -20.110 1.00 76.56 93 VAL A CA 1
ATOM 721 C C . VAL A 1 93 ? -2.051 -7.192 -20.337 1.00 76.56 93 VAL A C 1
ATOM 723 O O . VAL A 1 93 ? -1.692 -7.888 -19.398 1.00 76.56 93 VAL A O 1
ATOM 726 N N . VAL A 1 94 ? -1.578 -7.364 -21.573 1.00 87.88 94 VAL A N 1
ATOM 727 C CA . VAL A 1 94 ? -0.593 -8.395 -21.935 1.00 87.88 94 VAL A CA 1
ATOM 728 C C . VAL A 1 94 ? 0.822 -7.820 -21.948 1.00 87.88 94 VAL A C 1
ATOM 730 O O . VAL A 1 94 ? 1.758 -8.459 -21.481 1.00 87.88 94 VAL A O 1
ATOM 733 N N . LEU A 1 95 ? 0.984 -6.603 -22.469 1.00 85.12 95 LEU A N 1
ATOM 734 C CA . LEU A 1 95 ? 2.287 -5.974 -22.657 1.00 85.12 95 LEU A CA 1
ATOM 735 C C . LEU A 1 95 ? 2.990 -5.649 -21.333 1.00 85.12 95 LEU A C 1
ATOM 737 O O . LEU A 1 95 ? 4.212 -5.744 -21.290 1.00 85.12 95 LEU A O 1
ATOM 741 N N . LEU A 1 96 ? 2.265 -5.289 -20.267 1.00 84.06 96 LEU A N 1
ATOM 742 C CA . LEU A 1 96 ? 2.885 -5.009 -18.964 1.00 84.06 96 LEU A CA 1
ATOM 743 C C . LEU A 1 96 ? 3.477 -6.276 -18.312 1.00 84.06 96 LEU A C 1
ATOM 745 O O . LEU A 1 96 ? 4.680 -6.278 -18.073 1.00 84.06 96 LEU A O 1
ATOM 749 N N . PRO A 1 97 ? 2.735 -7.394 -18.155 1.00 86.31 97 PRO A N 1
ATOM 750 C CA . PRO A 1 97 ? 3.327 -8.639 -17.657 1.00 86.31 97 PRO A CA 1
ATOM 751 C C . PRO A 1 97 ? 4.493 -9.156 -18.508 1.00 86.31 97 PRO A C 1
ATOM 753 O O . PRO A 1 97 ? 5.471 -9.681 -17.982 1.00 86.31 97 PRO A O 1
ATOM 756 N N . VAL A 1 98 ? 4.411 -9.012 -19.836 1.00 87.69 98 VAL A N 1
ATOM 757 C CA . VAL A 1 98 ? 5.514 -9.386 -20.736 1.00 87.69 98 VAL A CA 1
ATOM 758 C C . VAL A 1 98 ? 6.747 -8.522 -20.475 1.00 87.69 98 VAL A C 1
ATOM 760 O O . VAL A 1 98 ? 7.855 -9.053 -20.432 1.00 87.69 98 VAL A O 1
ATOM 763 N N . LEU A 1 99 ? 6.561 -7.216 -20.272 1.00 86.25 99 LEU A N 1
ATOM 764 C CA . LEU A 1 99 ? 7.641 -6.295 -19.926 1.00 86.25 99 LEU A CA 1
ATOM 765 C C . LEU A 1 99 ? 8.316 -6.717 -18.613 1.00 86.25 99 LEU A C 1
ATOM 767 O O . LEU A 1 99 ? 9.540 -6.800 -18.574 1.00 86.25 99 LEU A O 1
ATOM 771 N N . ASP A 1 100 ? 7.525 -7.070 -17.595 1.00 85.56 100 ASP A N 1
ATOM 772 C CA . ASP A 1 100 ? 8.003 -7.496 -16.272 1.00 85.56 100 ASP A CA 1
ATOM 773 C C . ASP A 1 100 ? 8.828 -8.783 -16.307 1.00 85.56 100 ASP A C 1
ATOM 775 O O . ASP A 1 100 ? 9.884 -8.889 -15.675 1.00 85.56 100 ASP A O 1
ATOM 779 N N . ILE A 1 101 ? 8.388 -9.760 -17.098 1.00 86.38 101 ILE A N 1
ATOM 780 C CA . ILE A 1 101 ? 9.130 -11.007 -17.285 1.00 86.38 101 ILE A CA 1
ATOM 781 C C . ILE A 1 101 ? 10.437 -10.734 -18.029 1.00 86.38 101 ILE A C 1
ATOM 783 O O . ILE A 1 101 ? 11.494 -11.206 -17.613 1.00 86.38 101 ILE A O 1
ATOM 787 N N . LEU A 1 102 ? 10.382 -9.974 -19.126 1.00 83.12 102 LEU A N 1
ATOM 788 C CA . LEU A 1 102 ? 11.549 -9.757 -19.978 1.00 83.12 102 LEU A CA 1
ATOM 789 C C . LEU A 1 102 ? 12.621 -8.888 -19.305 1.00 83.12 102 LEU A C 1
ATOM 791 O O . LEU A 1 102 ? 13.806 -9.153 -19.509 1.00 83.12 102 LEU A O 1
ATOM 795 N N . GLN A 1 103 ? 12.241 -7.917 -18.466 1.00 86.06 103 GLN A N 1
ATOM 796 C CA . GLN A 1 103 ? 13.203 -7.111 -17.700 1.00 86.06 103 GLN A CA 1
ATOM 797 C C . GLN A 1 103 ? 13.895 -7.898 -16.578 1.00 86.06 103 GLN A C 1
ATOM 799 O O . GLN A 1 103 ? 15.003 -7.555 -16.171 1.00 86.06 103 GLN A O 1
ATOM 804 N N . SER A 1 104 ? 13.268 -8.975 -16.102 1.00 87.00 104 SER A N 1
ATOM 805 C CA . SER A 1 104 ? 13.802 -9.804 -15.018 1.00 87.00 104 SER A CA 1
ATOM 806 C C . SER A 1 104 ? 14.917 -10.754 -15.475 1.00 87.00 104 SER A C 1
ATOM 808 O O . SER A 1 104 ? 15.604 -11.342 -14.639 1.00 87.00 104 SER A O 1
ATOM 810 N N . VAL A 1 105 ? 15.116 -10.931 -16.789 1.00 84.75 105 VAL A N 1
ATOM 811 C CA . VAL A 1 105 ? 16.138 -11.835 -17.334 1.00 84.75 105 VAL A CA 1
ATOM 812 C C . VAL A 1 105 ? 17.474 -11.096 -17.500 1.00 84.75 105 VAL A C 1
ATOM 814 O O . VAL A 1 105 ? 17.565 -10.162 -18.300 1.00 84.75 105 VAL A O 1
ATOM 817 N N . PRO A 1 106 ? 18.558 -11.536 -16.833 1.00 82.06 106 PRO A N 1
ATOM 818 C CA . PRO A 1 106 ? 19.873 -10.934 -17.013 1.00 82.06 106 PRO A CA 1
ATOM 819 C C . PRO A 1 106 ? 20.374 -11.089 -18.453 1.00 82.06 106 PRO A C 1
ATOM 821 O O . PRO A 1 106 ? 20.371 -12.192 -19.002 1.00 82.06 106 PRO A O 1
ATOM 824 N N . ILE A 1 107 ? 20.906 -10.008 -19.032 1.00 79.06 107 ILE A N 1
ATOM 825 C CA . ILE A 1 107 ? 21.443 -9.992 -20.409 1.00 79.06 107 ILE A CA 1
ATOM 826 C C . ILE A 1 107 ? 22.510 -11.069 -20.607 1.00 79.06 107 ILE A C 1
ATOM 828 O O . ILE A 1 107 ? 22.514 -11.778 -21.613 1.00 79.06 107 ILE A O 1
ATOM 832 N N . LEU A 1 108 ? 23.381 -11.243 -19.609 1.00 78.62 108 LEU A N 1
ATOM 833 C CA . LEU A 1 108 ? 24.421 -12.272 -19.620 1.00 78.62 108 LEU A CA 1
ATOM 834 C C . LEU A 1 108 ? 23.848 -13.691 -19.778 1.00 78.62 108 LEU A C 1
ATOM 836 O O . LEU A 1 108 ? 24.507 -14.544 -20.364 1.00 78.62 108 LEU A O 1
ATOM 840 N N . GLY A 1 109 ? 22.627 -13.933 -19.288 1.00 79.00 109 GLY A N 1
ATOM 841 C CA . GLY A 1 109 ? 21.975 -15.241 -19.312 1.00 79.00 109 GLY A CA 1
ATOM 842 C C . GLY A 1 109 ? 21.540 -15.686 -20.708 1.00 79.00 109 GLY A C 1
ATOM 843 O O . GLY A 1 109 ? 21.615 -16.873 -21.012 1.00 79.00 109 GLY A O 1
ATOM 844 N N . PHE A 1 110 ? 21.138 -14.755 -21.582 1.00 82.88 110 PHE A N 1
ATOM 845 C CA . PHE A 1 110 ? 20.717 -15.084 -22.950 1.00 82.88 110 PHE A CA 1
ATOM 846 C C . PHE A 1 110 ? 21.744 -14.714 -24.027 1.00 82.88 110 PHE A C 1
ATOM 848 O O . PHE A 1 110 ? 21.625 -15.188 -25.159 1.00 82.88 110 PHE A O 1
ATOM 855 N N . LEU A 1 111 ? 22.774 -13.919 -23.712 1.00 82.88 111 LEU A N 1
ATOM 856 C CA . LEU A 1 111 ? 23.768 -13.459 -24.690 1.00 82.88 111 LEU A CA 1
ATOM 857 C C . LEU A 1 111 ? 24.450 -14.624 -25.421 1.00 82.88 111 LEU A C 1
ATOM 859 O O . LEU A 1 111 ? 24.548 -14.583 -26.643 1.00 82.88 111 LEU A O 1
ATOM 863 N N . SER A 1 112 ? 24.834 -15.694 -24.718 1.00 83.19 112 SER A N 1
ATOM 864 C CA . SER A 1 112 ? 25.482 -16.867 -25.330 1.00 83.19 112 SER A CA 1
ATOM 865 C C . SER A 1 112 ? 24.606 -17.537 -26.392 1.00 83.19 112 SER A C 1
ATOM 867 O O . SER A 1 112 ? 25.061 -17.795 -27.504 1.00 83.19 112 SER A O 1
ATOM 869 N N . VAL A 1 113 ? 23.327 -17.765 -26.079 1.00 87.00 113 VAL A N 1
ATOM 870 C CA . VAL A 1 113 ? 22.362 -18.366 -27.016 1.00 87.00 113 VAL A CA 1
ATOM 871 C C . VAL A 1 113 ? 22.107 -17.430 -28.194 1.00 87.00 113 VAL A C 1
ATOM 873 O O . VAL A 1 113 ? 22.043 -17.864 -29.342 1.00 87.00 113 VAL A O 1
ATOM 876 N N . THR A 1 114 ? 22.004 -16.132 -27.923 1.00 85.75 114 THR A N 1
ATOM 877 C CA . THR A 1 114 ? 21.653 -15.150 -28.950 1.00 85.75 114 THR A CA 1
ATOM 878 C C . THR A 1 114 ? 22.811 -14.886 -29.911 1.00 85.75 114 THR A C 1
ATOM 880 O O . THR A 1 114 ? 22.586 -14.783 -31.114 1.00 85.75 114 THR A O 1
ATOM 883 N N . VAL A 1 115 ? 24.055 -14.841 -29.420 1.00 88.38 115 VAL A N 1
ATOM 884 C CA . VAL A 1 115 ? 25.259 -14.750 -30.264 1.00 88.38 115 VAL A CA 1
ATOM 885 C C . VAL A 1 115 ? 25.327 -15.939 -31.216 1.00 88.38 115 VAL A C 1
ATOM 887 O O . VAL A 1 115 ? 25.467 -15.737 -32.421 1.00 88.38 115 VAL A O 1
ATOM 890 N N . VAL A 1 116 ? 25.153 -17.162 -30.705 1.00 88.25 116 VAL A N 1
ATOM 891 C CA . VAL A 1 116 ? 25.123 -18.375 -31.538 1.00 88.25 116 VAL A CA 1
ATOM 892 C C . VAL A 1 116 ? 23.987 -18.309 -32.560 1.00 88.25 116 VAL A C 1
ATOM 894 O O . VAL A 1 116 ? 24.208 -18.590 -33.735 1.00 88.25 116 VAL A O 1
ATOM 897 N N . GLY A 1 117 ? 22.793 -17.875 -32.148 1.00 88.38 117 GLY A N 1
ATOM 898 C CA . GLY A 1 117 ? 21.645 -17.708 -33.040 1.00 88.38 117 GLY A CA 1
ATOM 899 C C . GLY A 1 117 ? 21.913 -16.732 -34.188 1.00 88.38 117 GLY A C 1
ATOM 900 O O . GLY A 1 117 ? 21.688 -17.068 -35.349 1.00 88.38 117 GLY A O 1
ATOM 901 N N . PHE A 1 118 ? 22.450 -15.544 -33.901 1.00 88.88 118 PHE A N 1
ATOM 902 C CA . PHE A 1 118 ? 22.780 -14.570 -34.945 1.00 88.88 118 PHE A CA 1
ATOM 903 C C . PHE A 1 118 ? 23.938 -15.021 -35.841 1.00 88.88 118 PHE A C 1
ATOM 905 O O . PHE A 1 118 ? 23.907 -14.756 -37.041 1.00 88.88 118 PHE A O 1
ATOM 912 N N . MET A 1 119 ? 24.937 -15.722 -35.301 1.00 86.00 119 MET A N 1
ATOM 913 C CA . MET A 1 119 ? 26.000 -16.320 -36.115 1.00 86.00 119 MET A CA 1
ATOM 914 C C . MET A 1 119 ? 25.464 -17.422 -37.039 1.00 86.00 119 MET A C 1
ATOM 916 O O . MET A 1 119 ? 25.881 -17.499 -38.191 1.00 86.00 119 MET A O 1
ATOM 920 N N . ALA A 1 120 ? 24.500 -18.225 -36.579 1.00 87.06 120 ALA A N 1
ATOM 921 C CA . ALA A 1 120 ? 23.843 -19.245 -37.395 1.00 87.06 120 ALA A CA 1
ATOM 922 C C . ALA A 1 120 ? 22.959 -18.652 -38.507 1.00 87.06 120 ALA A C 1
ATOM 924 O O . ALA A 1 120 ? 22.853 -19.243 -39.579 1.00 87.06 120 ALA A O 1
ATOM 925 N N . LEU A 1 121 ? 22.349 -17.481 -38.280 1.00 85.19 121 LEU A N 1
ATOM 926 C CA . LEU A 1 121 ? 21.560 -16.767 -39.294 1.00 85.19 121 LE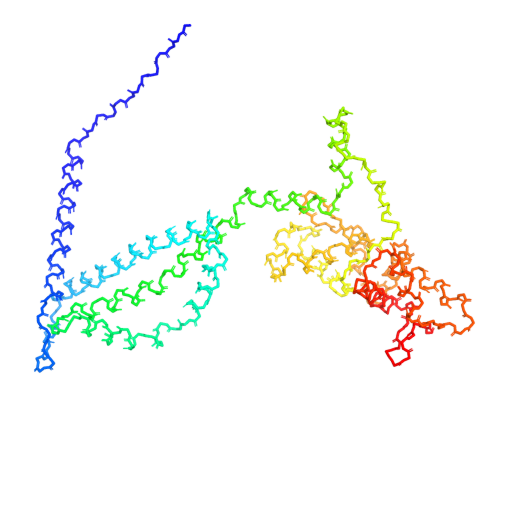U A CA 1
ATOM 927 C C . LEU A 1 121 ? 22.424 -16.179 -40.420 1.00 85.19 121 LEU A C 1
ATOM 929 O O . LEU A 1 121 ? 21.954 -16.057 -41.550 1.00 85.19 121 LEU A O 1
ATOM 933 N N . PHE A 1 122 ? 23.679 -15.830 -40.125 1.00 84.31 122 PHE A N 1
ATOM 934 C CA . PHE A 1 122 ? 24.620 -15.235 -41.078 1.00 84.31 122 PHE A CA 1
ATOM 935 C C . PHE A 1 122 ? 25.925 -16.041 -41.135 1.00 84.31 122 PHE A C 1
ATOM 937 O O . PHE A 1 122 ? 26.986 -15.534 -40.751 1.00 84.31 122 PHE A O 1
ATOM 944 N N . PRO A 1 123 ? 25.868 -17.300 -41.607 1.00 78.62 123 PRO A N 1
ATOM 945 C CA . PRO A 1 123 ? 27.030 -18.171 -41.617 1.00 78.62 123 PRO A CA 1
ATOM 946 C C . PRO A 1 123 ? 28.109 -17.590 -42.533 1.00 78.62 123 PRO A C 1
ATOM 948 O O . PRO A 1 123 ? 27.843 -17.157 -43.656 1.00 78.62 123 PRO A O 1
ATOM 951 N N . GLY A 1 124 ? 29.344 -17.574 -42.039 1.00 73.62 124 GLY A N 1
ATOM 952 C CA . GLY A 1 124 ? 30.486 -17.076 -42.796 1.00 73.62 124 GLY A CA 1
ATOM 953 C C . GLY A 1 124 ? 30.538 -15.556 -42.959 1.00 73.62 124 GLY A C 1
ATOM 954 O O . GLY A 1 124 ? 31.269 -15.091 -43.825 1.00 73.62 124 GLY A O 1
ATOM 955 N N . GLN A 1 125 ? 29.809 -14.764 -42.162 1.00 78.75 125 GLN A N 1
ATOM 956 C CA . GLN A 1 125 ? 29.906 -13.295 -42.149 1.00 78.75 125 GLN A CA 1
ATOM 957 C C . GLN A 1 125 ? 30.046 -12.750 -40.720 1.00 78.75 125 GLN A C 1
ATOM 959 O O . GLN A 1 125 ? 29.434 -13.259 -39.784 1.00 78.75 125 GLN A O 1
ATOM 964 N N . LEU A 1 126 ? 30.788 -11.648 -40.548 1.00 77.88 126 LEU A N 1
ATOM 965 C CA . LEU A 1 126 ? 30.898 -10.945 -39.255 1.00 77.88 126 LEU A CA 1
ATOM 966 C C . LEU A 1 126 ? 29.593 -10.269 -38.800 1.00 77.88 126 LEU A C 1
ATOM 968 O O . LEU A 1 126 ? 29.462 -9.875 -37.639 1.00 77.88 126 LEU A O 1
ATOM 972 N N . LEU A 1 127 ? 28.619 -10.150 -39.701 1.00 81.56 127 LEU A N 1
ATOM 973 C CA . LEU A 1 127 ? 27.339 -9.497 -39.461 1.00 81.56 127 LEU A CA 1
ATOM 974 C C . LEU A 1 127 ? 26.563 -10.130 -38.297 1.00 81.56 127 LEU A C 1
ATOM 976 O O . LEU A 1 127 ? 25.940 -9.402 -37.528 1.00 81.56 127 LEU A O 1
ATOM 980 N N . GLY A 1 128 ? 26.654 -11.451 -38.112 1.00 82.94 128 GLY A N 1
ATOM 981 C CA . GLY A 1 128 ? 26.007 -12.138 -36.990 1.00 82.94 128 GLY A CA 1
ATOM 982 C C . GLY A 1 128 ? 26.504 -11.646 -35.625 1.00 82.94 128 GLY A C 1
ATOM 983 O O . GLY A 1 128 ? 25.709 -11.353 -34.735 1.00 82.94 128 GLY A O 1
ATOM 984 N N . VAL A 1 129 ? 27.818 -11.458 -35.472 1.00 84.44 129 VAL A N 1
ATOM 985 C CA . VAL A 1 129 ? 28.426 -10.975 -34.217 1.00 84.44 129 VAL A CA 1
ATOM 986 C C . VAL A 1 129 ? 28.081 -9.502 -33.959 1.00 84.44 129 VAL A C 1
ATOM 988 O O . VAL A 1 129 ? 27.829 -9.092 -32.821 1.00 84.44 129 VAL A O 1
ATOM 991 N N . GLU A 1 130 ? 28.031 -8.698 -35.020 1.00 85.25 130 GLU A N 1
ATOM 992 C CA . GLU A 1 130 ? 27.631 -7.290 -34.954 1.00 85.25 130 GLU A CA 1
ATOM 993 C C . GLU A 1 130 ? 26.162 -7.138 -34.532 1.00 85.25 130 GLU A C 1
ATOM 995 O O . GLU A 1 130 ? 25.868 -6.371 -33.614 1.00 85.25 130 GLU A O 1
ATOM 1000 N N . LEU A 1 131 ? 25.247 -7.910 -35.130 1.00 86.75 131 LEU A N 1
ATOM 1001 C CA . LEU A 1 131 ? 23.831 -7.915 -34.751 1.00 86.75 131 LEU A CA 1
ATOM 1002 C C . LEU A 1 131 ? 23.616 -8.409 -33.324 1.00 86.75 131 LEU A C 1
ATOM 1004 O O . LEU A 1 131 ? 22.838 -7.799 -32.597 1.00 86.75 131 LEU A O 1
ATOM 1008 N N . ALA A 1 132 ? 24.336 -9.448 -32.895 1.00 87.94 132 ALA A N 1
ATOM 1009 C CA . ALA A 1 132 ? 24.270 -9.916 -31.515 1.00 87.94 132 ALA A CA 1
ATOM 1010 C C . ALA A 1 132 ? 24.671 -8.816 -30.521 1.00 87.94 132 ALA A C 1
ATOM 1012 O O . ALA A 1 132 ? 24.032 -8.636 -29.486 1.00 87.94 132 ALA A O 1
ATOM 1013 N N . SER A 1 133 ? 25.690 -8.030 -30.872 1.00 88.56 133 SER A N 1
ATOM 1014 C CA . SER A 1 133 ? 26.142 -6.900 -30.063 1.00 88.56 133 SER A CA 1
ATOM 1015 C C . SER A 1 133 ? 25.127 -5.744 -30.053 1.00 88.56 133 SER A C 1
ATOM 1017 O O . SER A 1 133 ? 24.874 -5.170 -28.997 1.00 88.56 133 SER A O 1
ATOM 1019 N N . ILE A 1 134 ? 24.518 -5.405 -31.199 1.00 88.88 134 ILE A N 1
ATOM 1020 C CA . ILE A 1 134 ? 23.436 -4.399 -31.282 1.00 88.88 134 ILE A CA 1
ATOM 1021 C C . ILE A 1 134 ? 22.237 -4.845 -30.449 1.00 88.88 134 ILE A C 1
ATOM 1023 O O . ILE A 1 134 ? 21.702 -4.053 -29.678 1.00 88.88 134 ILE A O 1
ATOM 1027 N N . PHE A 1 135 ? 21.841 -6.110 -30.580 1.00 89.00 135 PHE A N 1
ATOM 1028 C CA . PHE A 1 135 ? 20.733 -6.698 -29.841 1.00 89.00 135 PHE A CA 1
ATOM 1029 C C . PHE A 1 135 ? 20.977 -6.646 -28.331 1.00 89.00 135 PHE A C 1
ATOM 1031 O O . PHE A 1 135 ? 20.102 -6.204 -27.594 1.00 89.00 135 PHE A O 1
ATOM 1038 N N . ALA A 1 136 ? 22.180 -7.004 -27.873 1.00 88.19 136 ALA A N 1
ATOM 1039 C CA . ALA A 1 136 ? 22.536 -6.923 -26.459 1.00 88.19 136 ALA A CA 1
ATOM 1040 C C . ALA A 1 136 ? 22.402 -5.488 -25.913 1.00 88.19 136 ALA A C 1
ATOM 1042 O O . ALA A 1 136 ? 21.755 -5.279 -24.885 1.00 88.19 136 ALA A O 1
ATOM 1043 N N . ILE A 1 137 ? 22.938 -4.488 -26.626 1.00 89.50 137 ILE A N 1
ATOM 1044 C CA . ILE A 1 137 ? 22.810 -3.070 -26.242 1.00 89.50 137 ILE A CA 1
ATOM 1045 C C . ILE A 1 137 ? 21.337 -2.643 -26.239 1.00 89.50 137 ILE A C 1
ATOM 1047 O O . ILE A 1 137 ? 20.878 -2.033 -25.276 1.00 89.50 137 ILE A O 1
ATOM 1051 N N . PHE A 1 138 ? 20.595 -2.998 -27.290 1.00 89.81 138 PHE A N 1
ATOM 1052 C CA . PHE A 1 138 ? 19.172 -2.701 -27.425 1.00 89.81 138 PHE A CA 1
ATOM 1053 C C . PHE A 1 138 ? 18.376 -3.242 -26.236 1.00 89.81 138 PHE A C 1
ATOM 1055 O O . PHE A 1 138 ? 17.678 -2.480 -25.577 1.00 89.81 138 PHE A O 1
ATOM 1062 N N . THR A 1 139 ? 18.532 -4.524 -25.896 1.00 88.06 139 THR A N 1
ATOM 1063 C CA . THR A 1 139 ? 17.803 -5.134 -24.772 1.00 88.06 139 THR A CA 1
ATOM 1064 C C . THR A 1 139 ? 18.148 -4.500 -23.427 1.00 88.06 139 THR A C 1
ATOM 1066 O O . THR A 1 139 ? 17.276 -4.372 -22.580 1.00 88.06 139 THR A O 1
ATOM 1069 N N . SER A 1 140 ? 19.384 -4.032 -23.240 1.00 87.12 140 SER A N 1
ATOM 1070 C CA . S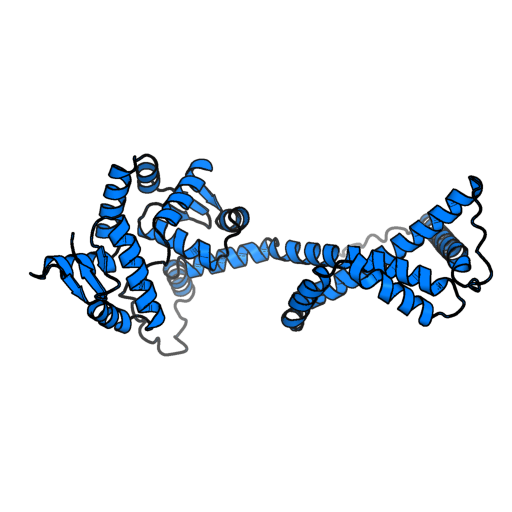ER A 1 140 ? 19.794 -3.333 -22.014 1.00 87.12 140 SER A CA 1
ATOM 1071 C C . SER A 1 140 ? 19.129 -1.962 -21.854 1.00 87.12 140 SER A C 1
ATOM 1073 O O . SER A 1 140 ? 18.897 -1.483 -20.744 1.00 87.12 140 SER A O 1
ATOM 1075 N N . MET A 1 141 ? 18.816 -1.307 -22.973 1.00 88.88 141 MET A N 1
ATOM 1076 C CA . MET A 1 141 ? 18.325 0.067 -22.976 1.00 88.88 141 MET A CA 1
ATOM 1077 C C . MET A 1 141 ? 16.804 0.158 -23.133 1.00 88.88 141 MET A C 1
ATOM 1079 O O . MET A 1 141 ? 16.176 1.033 -22.537 1.00 88.88 141 MET A O 1
ATOM 1083 N N . ALA A 1 142 ? 16.214 -0.741 -23.922 1.00 87.62 142 ALA A N 1
ATOM 1084 C CA . ALA A 1 142 ? 14.812 -0.712 -24.321 1.00 87.62 142 ALA A CA 1
ATOM 1085 C C . ALA A 1 142 ? 13.852 -0.723 -23.125 1.00 87.62 142 ALA A C 1
ATOM 1087 O O . ALA A 1 142 ? 12.928 0.089 -23.094 1.00 87.62 142 ALA A O 1
ATOM 1088 N N . TRP A 1 143 ? 14.092 -1.582 -22.128 1.00 84.81 143 TRP A N 1
ATOM 1089 C CA . TRP A 1 143 ? 13.248 -1.666 -20.930 1.00 84.81 143 TRP A CA 1
ATOM 1090 C C . TRP A 1 143 ? 13.267 -0.355 -20.140 1.00 84.81 143 TRP A C 1
ATOM 1092 O O . TRP A 1 143 ? 12.214 0.226 -19.897 1.00 84.81 143 TRP A O 1
ATOM 1102 N N . ASN A 1 144 ? 14.462 0.178 -19.861 1.00 83.75 144 ASN A N 1
ATOM 1103 C CA . ASN A 1 144 ? 14.639 1.442 -19.141 1.00 83.75 144 ASN A CA 1
ATOM 1104 C C . ASN A 1 144 ? 13.921 2.614 -19.832 1.00 83.75 144 ASN A C 1
ATOM 1106 O O . ASN A 1 144 ? 13.262 3.418 -19.177 1.00 83.75 144 ASN A O 1
ATOM 1110 N N . LEU A 1 145 ? 14.009 2.705 -21.164 1.00 87.25 145 LEU A N 1
ATOM 1111 C CA . LEU A 1 145 ? 13.306 3.732 -21.941 1.00 87.25 145 LEU A CA 1
ATOM 1112 C C . LEU A 1 145 ? 11.778 3.615 -21.817 1.00 87.25 145 LEU A C 1
ATOM 1114 O O . LEU A 1 145 ? 11.101 4.637 -21.713 1.00 87.25 145 LEU A O 1
ATOM 1118 N N . ILE A 1 146 ? 11.231 2.396 -21.826 1.00 84.44 146 ILE A N 1
ATOM 1119 C CA . ILE A 1 146 ? 9.785 2.165 -21.685 1.00 84.44 146 ILE A CA 1
ATOM 1120 C C . ILE A 1 146 ? 9.308 2.551 -20.283 1.00 84.44 146 ILE A C 1
ATOM 1122 O O . ILE A 1 146 ? 8.300 3.250 -20.170 1.00 84.44 146 ILE A O 1
ATOM 1126 N N . THR A 1 147 ? 10.033 2.155 -19.235 1.00 78.06 147 THR A N 1
ATOM 1127 C CA . THR A 1 147 ? 9.686 2.471 -17.840 1.00 78.06 147 THR A CA 1
ATOM 1128 C C . THR A 1 147 ? 9.636 3.980 -17.605 1.00 78.06 147 THR A C 1
ATOM 1130 O O . THR A 1 147 ? 8.641 4.481 -17.088 1.00 78.06 147 THR A O 1
ATOM 1133 N N . ILE A 1 148 ? 10.621 4.735 -18.110 1.00 79.00 148 ILE A N 1
ATOM 1134 C CA . ILE A 1 148 ? 10.634 6.207 -18.016 1.00 79.00 148 ILE A CA 1
ATOM 1135 C C . ILE A 1 148 ? 9.399 6.829 -18.687 1.00 79.00 148 ILE A C 1
ATOM 1137 O O . ILE A 1 148 ? 8.801 7.774 -18.164 1.00 79.00 148 ILE A O 1
ATOM 1141 N N . LEU A 1 149 ? 9.008 6.323 -19.862 1.00 75.50 149 LEU A N 1
ATOM 1142 C CA . LEU A 1 149 ? 7.815 6.804 -20.564 1.00 75.50 149 LEU A CA 1
ATOM 1143 C C . LEU A 1 149 ? 6.529 6.465 -19.798 1.00 75.50 149 LEU A C 1
ATOM 1145 O O . LEU A 1 149 ? 5.584 7.256 -19.816 1.00 75.50 149 LEU A O 1
ATOM 1149 N N . HIS A 1 150 ? 6.497 5.319 -19.117 1.00 69.56 150 HIS A N 1
ATOM 1150 C CA . HIS A 1 150 ? 5.369 4.897 -18.298 1.00 69.56 150 HIS A CA 1
ATOM 1151 C C . HIS A 1 150 ? 5.218 5.752 -17.032 1.00 69.56 150 HIS A C 1
ATOM 1153 O O . HIS A 1 150 ? 4.155 6.332 -16.813 1.00 69.56 150 HIS A O 1
ATOM 1159 N N . GLU A 1 151 ? 6.280 5.908 -16.242 1.00 65.19 151 GLU A N 1
ATOM 1160 C CA . GLU A 1 151 ? 6.273 6.676 -14.989 1.00 65.19 151 GLU A CA 1
ATOM 1161 C C . GLU A 1 151 ? 5.898 8.146 -15.209 1.00 65.19 151 GLU A C 1
ATOM 1163 O O . GLU A 1 151 ? 5.116 8.713 -14.445 1.00 65.19 151 GLU A O 1
ATOM 1168 N N . ARG A 1 152 ? 6.352 8.758 -16.314 1.00 60.78 152 ARG A N 1
ATOM 1169 C CA . ARG A 1 152 ? 5.946 10.127 -16.671 1.00 60.78 152 ARG A CA 1
ATOM 1170 C C . ARG A 1 152 ? 4.441 10.291 -16.859 1.00 60.78 152 ARG A C 1
ATOM 1172 O O . ARG A 1 152 ? 3.922 11.367 -16.585 1.00 60.78 152 ARG A O 1
ATOM 1179 N N . SER A 1 153 ? 3.747 9.264 -17.348 1.00 58.97 153 SER A N 1
ATOM 1180 C CA . SER A 1 153 ? 2.295 9.332 -17.548 1.00 58.97 153 SER A CA 1
ATOM 1181 C C . SER A 1 153 ? 1.518 9.282 -16.228 1.00 58.97 153 SER A C 1
ATOM 1183 O O . SER A 1 153 ? 0.474 9.916 -16.119 1.00 58.97 153 SER A O 1
ATOM 1185 N N . ALA A 1 154 ? 2.060 8.612 -15.205 1.00 54.03 154 ALA A N 1
ATOM 1186 C CA . ALA A 1 154 ? 1.504 8.617 -13.851 1.00 54.03 154 ALA A CA 1
ATOM 1187 C C . ALA A 1 154 ? 1.734 9.957 -13.121 1.00 54.03 154 ALA A C 1
ATOM 1189 O O . ALA A 1 154 ? 0.973 10.317 -12.229 1.00 54.03 154 ALA A O 1
ATOM 1190 N N . GLN A 1 155 ? 2.752 10.719 -13.528 1.00 55.88 155 GLN A N 1
ATOM 1191 C CA . GLN A 1 155 ? 3.058 12.058 -13.009 1.00 55.88 155 GLN A CA 1
ATOM 1192 C C . GLN A 1 155 ? 2.367 13.191 -13.791 1.00 55.88 155 GLN A C 1
ATOM 1194 O O . GLN A 1 155 ? 2.637 14.364 -13.535 1.00 55.88 155 GLN A O 1
ATOM 1199 N N . ASP A 1 156 ? 1.506 12.880 -14.768 1.00 67.31 156 ASP A N 1
ATOM 1200 C CA . ASP A 1 156 ? 0.757 13.899 -15.509 1.00 67.31 156 ASP A CA 1
ATOM 1201 C C . ASP A 1 156 ? -0.176 14.660 -14.542 1.00 67.31 156 ASP A C 1
ATOM 1203 O O . ASP A 1 156 ? -1.032 14.030 -13.912 1.00 67.31 156 ASP A O 1
ATOM 1207 N N . PRO A 1 157 ? -0.089 16.004 -14.451 1.00 64.75 157 PRO A N 1
ATOM 1208 C CA . PRO A 1 157 ? -0.980 16.811 -13.617 1.00 64.75 157 PRO A CA 1
ATOM 1209 C C . PRO A 1 157 ? -2.470 16.544 -13.859 1.00 64.75 157 PRO A C 1
ATOM 1211 O O . PRO A 1 157 ? -3.282 16.681 -12.950 1.00 64.75 157 PRO A O 1
ATOM 1214 N N . ARG A 1 158 ? -2.860 16.146 -15.079 1.00 67.25 158 ARG A N 1
ATOM 1215 C CA . ARG A 1 158 ? -4.253 15.777 -15.383 1.00 67.25 158 ARG A CA 1
ATOM 1216 C C . ARG A 1 158 ? -4.658 14.445 -14.763 1.00 67.25 158 ARG A C 1
ATOM 1218 O O . ARG A 1 158 ? -5.800 14.311 -14.332 1.00 67.25 158 ARG A O 1
ATOM 1225 N N . PHE A 1 159 ? -3.751 13.471 -14.749 1.00 62.97 159 PHE A N 1
ATOM 1226 C CA . PHE A 1 159 ? -3.977 12.180 -14.106 1.00 62.97 159 PHE A CA 1
ATOM 1227 C C . PHE A 1 159 ? -4.030 12.350 -12.587 1.00 62.97 159 PHE A C 1
ATOM 1229 O O . PHE A 1 159 ? -4.974 11.870 -11.969 1.00 62.97 159 PHE A O 1
ATOM 1236 N N . GLN A 1 160 ? -3.109 13.132 -12.014 1.00 64.56 160 GLN A N 1
ATOM 1237 C CA . GLN A 1 160 ? -3.126 13.491 -10.593 1.00 64.56 160 GLN A CA 1
ATOM 1238 C C . GLN A 1 160 ? -4.429 14.198 -10.203 1.00 64.56 160 GLN A C 1
ATOM 1240 O O . GLN A 1 160 ? -5.112 13.745 -9.296 1.00 64.56 160 GLN A O 1
ATOM 1245 N N . ALA A 1 161 ? -4.867 15.204 -10.967 1.00 71.12 161 ALA A N 1
ATOM 1246 C CA . ALA A 1 161 ? -6.136 15.887 -10.706 1.00 71.12 161 ALA A CA 1
ATOM 1247 C C . ALA A 1 161 ? -7.365 14.963 -10.806 1.00 71.12 161 ALA A C 1
ATOM 1249 O O . ALA A 1 161 ? -8.363 15.177 -10.119 1.00 71.12 161 ALA A O 1
ATOM 1250 N N . LEU A 1 162 ? -7.332 13.943 -11.672 1.00 69.00 162 LEU A N 1
ATOM 1251 C CA . LEU A 1 162 ? -8.397 12.940 -11.758 1.00 69.00 162 LEU A CA 1
ATOM 1252 C C . LEU A 1 162 ? -8.387 12.000 -10.552 1.00 69.00 162 LEU A C 1
ATOM 1254 O O . LEU A 1 162 ? -9.457 11.707 -10.023 1.00 69.00 162 LEU A O 1
ATOM 1258 N N . VAL A 1 163 ? -7.208 11.552 -10.117 1.00 63.66 163 VAL A N 1
ATOM 1259 C CA . VAL A 1 163 ? -7.044 10.729 -8.912 1.00 63.66 163 VAL A CA 1
ATOM 1260 C C . VAL A 1 163 ? -7.495 11.508 -7.680 1.00 63.66 163 VAL A C 1
ATOM 1262 O O . VAL A 1 163 ? -8.355 11.013 -6.961 1.00 63.66 163 VAL A O 1
ATOM 1265 N N . ASP A 1 164 ? -7.042 12.751 -7.504 1.00 60.81 164 ASP A N 1
ATOM 1266 C CA . ASP A 1 164 ? -7.467 13.639 -6.413 1.00 60.81 164 ASP A CA 1
ATOM 1267 C C . ASP A 1 164 ? -8.980 13.847 -6.409 1.00 60.81 164 ASP A C 1
ATOM 1269 O O . ASP A 1 164 ? -9.622 13.865 -5.358 1.00 60.81 164 ASP A O 1
ATOM 1273 N N . ARG A 1 165 ? -9.589 13.964 -7.592 1.00 66.25 165 ARG A N 1
ATOM 1274 C CA . ARG A 1 165 ? -11.035 14.135 -7.718 1.00 66.25 165 ARG A CA 1
ATOM 1275 C C . ARG A 1 165 ? -11.803 12.865 -7.378 1.00 66.25 165 ARG A C 1
ATOM 1277 O O . ARG A 1 165 ? -12.799 12.945 -6.669 1.00 66.25 165 ARG A O 1
ATOM 1284 N N . ILE A 1 166 ? -11.355 11.703 -7.852 1.00 66.44 166 ILE A N 1
ATOM 1285 C CA . ILE A 1 166 ? -11.953 10.411 -7.484 1.00 66.44 166 ILE A CA 1
ATOM 1286 C C . ILE A 1 166 ? -11.808 10.192 -5.980 1.00 66.44 166 ILE A C 1
ATOM 1288 O O . ILE A 1 166 ? -12.778 9.825 -5.325 1.00 66.44 166 ILE A O 1
ATOM 1292 N N . TYR A 1 167 ? -10.639 10.497 -5.425 1.00 56.34 167 TYR A N 1
ATOM 1293 C CA . TYR A 1 167 ? -10.366 10.410 -4.001 1.00 56.34 167 TYR A CA 1
ATOM 1294 C C . TYR A 1 167 ? -11.285 11.336 -3.200 1.00 56.34 167 TYR A C 1
ATOM 1296 O O . TYR A 1 167 ? -11.917 10.894 -2.246 1.00 56.34 167 TYR A O 1
ATOM 1304 N N . THR A 1 168 ? -11.454 12.589 -3.630 1.00 57.75 168 THR A N 1
ATOM 1305 C CA . THR A 1 168 ? -12.389 13.551 -3.019 1.00 57.75 168 THR A CA 1
ATOM 1306 C C . THR A 1 168 ? -13.831 13.040 -3.059 1.00 57.75 168 THR A C 1
ATOM 1308 O O . THR A 1 168 ? -14.552 13.143 -2.069 1.00 57.75 168 THR A O 1
ATOM 1311 N N . ILE A 1 169 ? -14.251 12.433 -4.172 1.00 65.06 169 ILE A N 1
ATOM 1312 C CA . ILE A 1 169 ? -15.592 11.851 -4.317 1.00 65.06 169 ILE A CA 1
ATOM 1313 C C . ILE A 1 169 ? -15.767 10.625 -3.409 1.00 65.06 169 ILE A C 1
ATOM 1315 O O . ILE A 1 169 ? -16.819 10.464 -2.791 1.00 65.06 169 ILE A O 1
ATOM 1319 N N . MET A 1 170 ? -14.753 9.761 -3.319 1.00 51.78 170 MET A N 1
ATOM 1320 C CA . MET A 1 170 ? -14.787 8.551 -2.495 1.00 51.78 170 MET A CA 1
ATOM 1321 C C . MET A 1 170 ? -14.759 8.866 -0.995 1.00 51.78 170 MET A C 1
ATOM 1323 O O . MET A 1 170 ? -15.466 8.210 -0.234 1.00 51.78 170 MET A O 1
ATOM 1327 N N . THR A 1 171 ? -14.011 9.893 -0.584 1.00 56.47 171 THR A N 1
ATOM 1328 C CA . THR A 1 171 ? -13.848 10.294 0.826 1.00 56.47 171 THR A CA 1
ATOM 1329 C C . THR A 1 171 ? -14.886 11.313 1.304 1.00 56.47 171 THR A C 1
ATOM 1331 O O . THR A 1 171 ? -15.165 11.390 2.496 1.00 56.47 171 THR A O 1
ATOM 1334 N N . ASN A 1 172 ? -15.533 12.063 0.403 1.00 54.78 172 ASN A N 1
ATOM 1335 C CA . ASN A 1 172 ? -16.598 13.019 0.733 1.00 54.78 172 ASN A CA 1
ATOM 1336 C C . ASN A 1 172 ? -17.813 12.921 -0.221 1.00 54.78 172 ASN A C 1
ATOM 1338 O O . ASN A 1 172 ? -18.191 13.903 -0.871 1.00 54.78 172 ASN A O 1
ATOM 1342 N N . PRO A 1 173 ? -18.520 11.772 -0.271 1.00 53.50 173 PRO A N 1
ATOM 1343 C CA . PRO A 1 173 ? -19.637 11.568 -1.201 1.00 53.50 173 PRO A CA 1
ATOM 1344 C C . PRO A 1 173 ? -20.809 12.546 -0.989 1.00 53.50 173 PRO A C 1
ATOM 1346 O O . PRO A 1 173 ? -21.608 12.770 -1.897 1.00 53.50 173 PRO A O 1
ATOM 1349 N N . HIS A 1 174 ? -20.927 13.157 0.195 1.00 52.53 174 HIS A N 1
ATOM 1350 C CA . HIS A 1 174 ? -22.025 14.065 0.535 1.00 52.53 174 HIS A CA 1
ATOM 1351 C C . HIS A 1 174 ? -21.874 15.491 -0.020 1.00 52.53 174 HIS A C 1
ATOM 1353 O O . HIS A 1 174 ? -22.888 16.179 -0.152 1.00 52.53 174 HIS A O 1
ATOM 1359 N N . ARG A 1 175 ? -20.656 15.939 -0.357 1.00 51.88 175 ARG A N 1
ATOM 1360 C CA . ARG A 1 175 ? -20.409 17.329 -0.784 1.00 51.88 175 ARG A CA 1
ATOM 1361 C C . ARG A 1 175 ? -20.781 17.545 -2.257 1.00 51.88 175 ARG A C 1
ATOM 1363 O O . ARG A 1 175 ? -21.562 18.443 -2.559 1.00 51.88 175 ARG A O 1
ATOM 1370 N N . ASP A 1 176 ? -20.377 16.628 -3.136 1.00 49.97 176 ASP A N 1
ATOM 1371 C CA . ASP A 1 176 ? -20.652 16.734 -4.578 1.00 49.97 176 ASP A CA 1
ATOM 1372 C C . ASP A 1 176 ? -22.079 16.313 -4.962 1.00 49.97 176 ASP A C 1
ATOM 1374 O O . ASP A 1 176 ? -22.647 16.863 -5.902 1.00 49.97 176 ASP A O 1
ATOM 1378 N N . LEU A 1 177 ? -22.721 15.392 -4.228 1.00 52.59 177 LEU A N 1
ATOM 1379 C CA . LEU A 1 177 ? -24.135 15.054 -4.467 1.00 52.59 177 LEU A CA 1
ATOM 1380 C C . LEU A 1 177 ? -25.067 16.241 -4.181 1.00 52.59 177 LEU A C 1
ATOM 1382 O O . LEU A 1 177 ? -26.090 16.391 -4.851 1.00 52.59 177 LEU A O 1
ATOM 1386 N N . ALA A 1 178 ? -24.725 17.084 -3.202 1.00 51.41 178 ALA A N 1
ATOM 1387 C CA . ALA A 1 178 ? -25.476 18.296 -2.891 1.00 51.41 178 ALA A CA 1
ATOM 1388 C C . ALA A 1 178 ? -25.247 19.385 -3.951 1.00 51.41 178 ALA A C 1
ATOM 1390 O O . ALA A 1 178 ? -26.218 19.984 -4.413 1.00 51.41 178 ALA A O 1
ATOM 1391 N N . GLU A 1 179 ? -24.001 19.589 -4.389 1.00 54.59 179 GLU A N 1
ATOM 1392 C CA . GLU A 1 179 ? -23.655 20.563 -5.433 1.00 54.59 179 GLU A CA 1
ATOM 1393 C C . GLU A 1 179 ? -24.208 20.168 -6.814 1.00 54.59 179 GLU A C 1
ATOM 1395 O O . GLU A 1 179 ? -24.785 21.006 -7.504 1.00 54.59 179 GLU A O 1
ATOM 1400 N N . LEU A 1 180 ? -24.153 18.887 -7.197 1.00 51.75 180 LEU A N 1
ATOM 1401 C CA . LEU A 1 180 ? -24.752 18.381 -8.443 1.00 51.75 180 LEU A CA 1
ATOM 1402 C C . LEU A 1 180 ? -26.286 18.475 -8.430 1.00 51.75 180 LEU A C 1
ATOM 1404 O O . LEU A 1 180 ? -26.892 18.808 -9.448 1.00 51.75 180 LEU A O 1
ATOM 1408 N N . ARG A 1 181 ? -26.925 18.240 -7.275 1.00 55.12 181 ARG A N 1
ATOM 1409 C CA . ARG A 1 181 ? -28.380 18.398 -7.099 1.00 55.12 181 ARG A CA 1
ATOM 1410 C C . ARG A 1 181 ? -28.815 19.865 -7.111 1.00 55.12 181 ARG A C 1
ATOM 1412 O O . ARG A 1 181 ? -29.918 20.162 -7.558 1.00 55.12 181 ARG A O 1
ATOM 1419 N N . GLN A 1 182 ? -27.959 20.774 -6.646 1.00 59.84 182 GLN A N 1
ATOM 1420 C CA . GLN A 1 182 ? -28.179 22.221 -6.729 1.00 59.84 182 GLN A CA 1
ATOM 1421 C C . GLN A 1 182 ? -27.929 22.767 -8.142 1.00 59.84 182 GLN A C 1
ATOM 1423 O O . GLN A 1 182 ? -28.648 23.663 -8.578 1.00 59.84 182 GLN A O 1
ATOM 1428 N N . ALA A 1 183 ? -26.957 22.217 -8.874 1.00 60.09 183 ALA A N 1
ATOM 1429 C CA . ALA A 1 183 ? -26.641 22.611 -10.247 1.00 60.09 183 ALA A CA 1
ATOM 1430 C C . ALA A 1 183 ? -27.651 22.082 -11.284 1.00 60.09 183 ALA A C 1
ATOM 1432 O O . ALA A 1 183 ? -27.769 22.653 -12.368 1.00 60.09 183 ALA A O 1
ATOM 1433 N N . MET A 1 184 ? -28.389 21.011 -10.968 1.00 59.81 184 MET A N 1
ATOM 1434 C CA . MET A 1 184 ? -29.408 20.418 -11.844 1.00 59.81 184 MET A CA 1
ATOM 1435 C C . MET A 1 184 ? -30.739 20.204 -11.096 1.00 59.81 184 MET A C 1
ATOM 1437 O O . MET A 1 184 ? -31.099 19.063 -10.799 1.00 59.81 184 MET A O 1
ATOM 1441 N N . PRO A 1 185 ? -31.495 21.279 -10.800 1.00 54.97 185 PRO A N 1
ATOM 1442 C CA . PRO A 1 185 ? -32.733 21.199 -10.018 1.00 54.97 185 PRO A CA 1
ATOM 1443 C C . PRO A 1 185 ? -33.864 20.419 -10.715 1.00 54.97 185 PRO A C 1
ATOM 1445 O O . PRO A 1 185 ? -34.705 19.839 -10.032 1.00 54.97 185 PRO A O 1
ATOM 1448 N N . ASP A 1 186 ? -33.846 20.344 -12.052 1.00 55.44 186 ASP A N 1
ATOM 1449 C CA . ASP A 1 186 ? -34.915 19.749 -12.875 1.00 55.44 186 ASP A CA 1
ATOM 1450 C C . ASP A 1 186 ? -34.559 18.381 -13.488 1.00 55.44 186 ASP A C 1
ATOM 1452 O O . ASP A 1 186 ? -35.284 17.867 -14.344 1.00 55.44 186 ASP A O 1
ATOM 1456 N N . ALA A 1 187 ? -33.443 17.761 -13.086 1.00 54.16 187 ALA A N 1
ATOM 1457 C CA . ALA A 1 187 ? -33.101 16.423 -13.559 1.00 54.16 187 ALA A CA 1
ATOM 1458 C C . ALA A 1 187 ? -34.061 15.390 -12.943 1.00 54.16 187 ALA A C 1
ATOM 1460 O O . ALA A 1 187 ? -33.840 14.875 -11.845 1.00 54.16 187 ALA A O 1
ATOM 1461 N N . ALA A 1 188 ? -35.151 15.096 -13.655 1.00 54.16 188 ALA A N 1
ATOM 1462 C CA . ALA A 1 188 ? -36.063 14.018 -13.304 1.00 54.16 188 ALA A CA 1
ATOM 1463 C C . ALA A 1 188 ? -35.272 12.696 -13.194 1.00 54.16 188 ALA A C 1
ATOM 1465 O O . ALA A 1 188 ? -34.526 12.360 -14.121 1.00 54.16 188 ALA A O 1
ATOM 1466 N N . PRO A 1 189 ? -35.407 11.934 -12.094 1.00 54.81 189 PRO A N 1
ATOM 1467 C CA . PRO A 1 189 ? -34.702 10.669 -11.941 1.00 54.81 189 PRO A CA 1
ATOM 1468 C C . PRO A 1 189 ? -35.071 9.713 -13.086 1.00 54.81 189 PRO A C 1
ATOM 1470 O O . PRO A 1 189 ? -36.229 9.329 -13.229 1.00 54.81 189 PRO A O 1
ATOM 1473 N N . LEU A 1 190 ? -34.087 9.319 -13.903 1.00 57.75 190 LEU A N 1
ATOM 1474 C CA . LEU A 1 190 ? -34.262 8.350 -15.003 1.00 57.75 190 LEU A CA 1
ATOM 1475 C C . LEU A 1 190 ? -34.589 6.930 -14.503 1.00 57.75 190 LEU A C 1
ATOM 1477 O O . LEU A 1 190 ? -34.955 6.058 -15.287 1.00 57.75 190 LEU A O 1
ATOM 1481 N N . LEU A 1 191 ? -34.477 6.704 -13.195 1.00 48.97 191 LEU A N 1
ATOM 1482 C CA . LEU A 1 191 ? -34.874 5.498 -12.484 1.00 48.97 191 LEU A CA 1
ATOM 1483 C C . LEU A 1 191 ? -35.561 5.931 -11.183 1.00 48.97 191 LEU A C 1
ATOM 1485 O O . LEU A 1 191 ? -35.175 6.970 -10.634 1.00 48.97 191 LEU A O 1
ATOM 1489 N N . PRO A 1 192 ? -36.536 5.165 -10.652 1.00 47.41 192 PRO A N 1
ATOM 1490 C CA . PRO A 1 192 ? -36.959 5.360 -9.275 1.00 47.41 192 PRO A CA 1
ATOM 1491 C C . PRO A 1 192 ? -35.692 5.329 -8.430 1.00 47.41 192 PRO A C 1
ATOM 1493 O O . PRO A 1 192 ? -34.943 4.353 -8.490 1.00 47.41 192 PRO A O 1
ATOM 1496 N N . ALA A 1 193 ? -35.418 6.414 -7.707 1.00 48.03 193 ALA A N 1
ATOM 1497 C CA . ALA A 1 193 ? -34.398 6.382 -6.683 1.00 48.03 193 ALA A CA 1
ATOM 1498 C C . ALA A 1 193 ? -34.816 5.253 -5.742 1.00 48.03 193 ALA A C 1
ATOM 1500 O O . ALA A 1 193 ? -35.790 5.403 -5.000 1.00 48.03 193 ALA A O 1
ATOM 1501 N N . GLU A 1 194 ? -34.134 4.106 -5.810 1.00 40.22 194 GLU A N 1
ATOM 1502 C CA . GLU A 1 194 ? -34.137 3.198 -4.675 1.00 40.22 194 GLU A CA 1
ATOM 1503 C C . GLU A 1 194 ? -33.823 4.096 -3.483 1.00 40.22 194 GLU A C 1
ATOM 1505 O O . GLU A 1 194 ? -32.849 4.858 -3.568 1.00 40.22 194 GLU A O 1
ATOM 1510 N N . PRO A 1 195 ? -34.693 4.140 -2.454 1.00 38.72 195 PRO A N 1
ATOM 1511 C CA . PRO A 1 195 ? -34.470 5.017 -1.322 1.00 38.72 195 PRO A CA 1
ATOM 1512 C C . PRO A 1 195 ? -33.049 4.734 -0.884 1.00 38.72 195 PRO A C 1
ATOM 1514 O O . PRO A 1 195 ? -32.736 3.576 -0.595 1.00 38.72 195 PRO A O 1
ATOM 1517 N N . ALA A 1 196 ? -32.188 5.754 -0.980 1.00 42.12 196 ALA A N 1
ATOM 1518 C CA . ALA A 1 196 ? -30.793 5.642 -0.614 1.00 42.12 196 ALA A CA 1
ATOM 1519 C C . ALA A 1 196 ? -30.805 4.954 0.741 1.00 42.12 196 ALA A C 1
ATOM 1521 O O . ALA A 1 196 ? -31.313 5.533 1.704 1.00 42.12 196 ALA A O 1
ATOM 1522 N N . ARG A 1 197 ? -30.397 3.676 0.786 1.00 40.59 197 ARG A N 1
ATOM 1523 C CA . ARG A 1 197 ? -30.292 2.963 2.050 1.00 40.59 197 ARG A CA 1
ATOM 1524 C C . ARG A 1 197 ? -29.306 3.806 2.817 1.00 40.59 197 ARG A C 1
ATOM 1526 O O . ARG A 1 197 ? -28.125 3.832 2.475 1.00 40.59 197 ARG A O 1
ATOM 1533 N N . VAL A 1 198 ? -29.821 4.571 3.770 1.00 36.50 198 VAL A N 1
ATOM 1534 C CA . VAL A 1 198 ? -29.008 5.268 4.744 1.00 36.50 198 VAL A CA 1
ATOM 1535 C C . VAL A 1 198 ? -28.077 4.177 5.254 1.00 36.50 198 VAL A C 1
ATOM 1537 O O . VAL A 1 198 ? -28.546 3.137 5.722 1.00 36.50 198 VAL A O 1
ATOM 1540 N N . LYS A 1 199 ? -26.766 4.319 5.030 1.00 45.47 199 LYS A N 1
ATOM 1541 C CA . LYS A 1 199 ? -25.785 3.432 5.653 1.00 45.47 199 LYS A CA 1
ATOM 1542 C C . LYS A 1 199 ? -25.828 3.775 7.142 1.00 45.47 199 LYS A C 1
ATOM 1544 O O . LYS A 1 199 ? -25.017 4.546 7.628 1.00 45.47 199 LYS A O 1
ATOM 1549 N N . GLU A 1 200 ? -26.845 3.274 7.843 1.00 46.84 200 GLU A N 1
ATOM 1550 C CA . GLU A 1 200 ? -27.065 3.506 9.276 1.00 46.84 200 GLU A CA 1
ATOM 1551 C C . GLU A 1 200 ? -25.965 2.849 10.119 1.00 46.84 200 GLU A C 1
ATOM 1553 O O . GLU A 1 200 ? -25.811 3.170 11.291 1.00 46.84 200 GLU A O 1
ATOM 1558 N N . TYR A 1 201 ? -25.165 1.966 9.515 1.00 56.75 201 TYR A N 1
ATOM 1559 C CA . TYR A 1 201 ? -24.000 1.365 10.141 1.00 56.75 201 TYR A CA 1
ATOM 1560 C C . TYR A 1 201 ? -22.716 2.053 9.666 1.00 56.75 201 TYR A C 1
ATOM 1562 O O . TYR A 1 201 ? -22.338 1.933 8.498 1.00 56.75 201 TYR A O 1
ATOM 1570 N N . GLN A 1 202 ? -22.045 2.763 10.578 1.00 75.12 202 GLN A N 1
ATOM 1571 C CA . GLN A 1 202 ? -20.689 3.280 10.381 1.00 75.12 202 GLN A CA 1
ATOM 1572 C C . GLN A 1 202 ? -19.753 2.092 10.106 1.00 75.12 202 GLN A C 1
ATOM 1574 O O . GLN A 1 202 ? -19.575 1.236 10.974 1.00 75.12 202 GLN A O 1
ATOM 1579 N N . ALA A 1 203 ? -19.191 2.011 8.899 1.00 85.06 203 ALA A N 1
ATOM 1580 C CA . ALA A 1 203 ? -18.148 1.036 8.593 1.00 85.06 203 ALA A CA 1
ATOM 1581 C C . ALA A 1 203 ? -16.855 1.470 9.291 1.00 85.06 203 ALA A C 1
ATOM 1583 O O . ALA A 1 203 ? -16.476 2.639 9.197 1.00 85.06 203 ALA A O 1
ATOM 1584 N N . LEU A 1 204 ? -16.191 0.556 9.998 1.00 90.50 204 LEU A N 1
ATOM 1585 C CA . LEU A 1 204 ? -14.844 0.811 10.479 1.00 90.50 204 LEU A CA 1
ATOM 1586 C C . LEU A 1 204 ? -13.846 0.604 9.342 1.00 90.50 204 LEU A C 1
ATOM 1588 O O . LEU A 1 204 ? -13.907 -0.417 8.650 1.00 90.50 204 LEU A O 1
ATOM 1592 N N . PRO A 1 205 ? -12.893 1.524 9.195 1.00 91.06 205 PRO A N 1
ATOM 1593 C CA . PRO A 1 205 ? -11.782 1.352 8.287 1.00 91.06 205 PRO A CA 1
ATOM 1594 C C . PRO A 1 205 ? -10.830 0.291 8.837 1.00 91.06 205 PRO A C 1
ATOM 1596 O O . PRO A 1 205 ? -10.488 0.292 10.021 1.00 91.06 205 PRO A O 1
ATOM 1599 N N . HIS A 1 206 ? -10.390 -0.625 7.977 1.00 92.44 206 HIS A N 1
ATOM 1600 C CA . HIS A 1 206 ? -9.529 -1.748 8.353 1.00 92.44 206 HIS A CA 1
ATOM 1601 C C . HIS A 1 206 ? -8.072 -1.322 8.578 1.00 92.44 206 HIS A C 1
ATOM 1603 O O . HIS A 1 206 ? -7.171 -1.727 7.851 1.00 92.44 206 HIS A O 1
ATOM 1609 N N . ALA A 1 207 ? -7.839 -0.523 9.615 1.00 94.31 207 ALA A N 1
ATOM 1610 C CA . ALA A 1 207 ? -6.517 -0.084 10.035 1.00 94.31 207 ALA A CA 1
ATOM 1611 C C . ALA A 1 207 ? -6.215 -0.528 11.465 1.00 94.31 207 ALA A C 1
ATOM 1613 O O . ALA A 1 207 ? -7.103 -0.626 12.312 1.00 94.31 207 ALA A O 1
ATOM 1614 N N . LYS A 1 20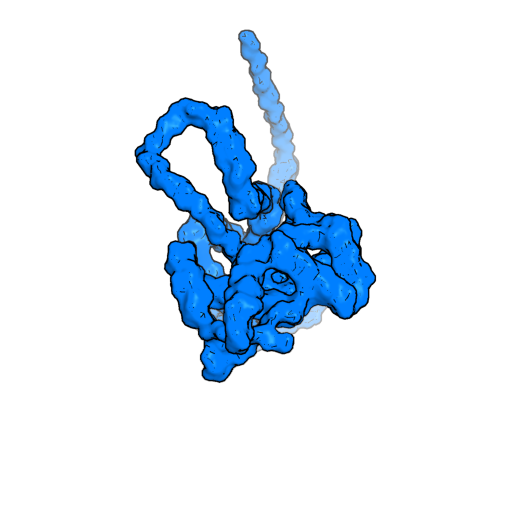8 ? -4.936 -0.768 11.757 1.00 94.38 208 LYS A N 1
ATOM 1615 C CA . LYS A 1 208 ? -4.472 -1.039 13.123 1.00 94.38 208 LYS A CA 1
ATOM 1616 C C . LYS A 1 208 ? -4.201 0.283 13.855 1.00 94.38 208 LYS A C 1
ATOM 1618 O O . LYS A 1 208 ? -3.631 1.181 13.235 1.00 94.38 208 LYS A O 1
ATOM 1623 N N . PRO A 1 209 ? -4.468 0.393 15.171 1.00 93.75 209 PRO A N 1
ATOM 1624 C CA . PRO A 1 209 ? -4.170 1.607 15.943 1.00 93.75 209 PRO A CA 1
ATOM 1625 C C . PRO A 1 209 ? -2.706 2.061 15.838 1.00 93.75 209 PRO A C 1
ATOM 1627 O O . PRO A 1 209 ? -2.426 3.251 15.745 1.00 93.75 209 PRO A O 1
ATOM 1630 N N . GLY A 1 210 ? -1.765 1.112 15.773 1.00 91.94 210 GLY A N 1
ATOM 1631 C CA . GLY A 1 210 ? -0.344 1.417 15.585 1.00 91.94 210 GLY A CA 1
ATOM 1632 C C . GLY A 1 210 ? -0.012 2.036 14.223 1.00 91.94 210 GLY A C 1
ATOM 1633 O O . GLY A 1 210 ? 0.868 2.883 14.148 1.00 91.94 210 GLY A O 1
ATOM 1634 N N . ALA A 1 211 ? -0.737 1.667 13.161 1.00 92.81 211 ALA A N 1
ATOM 1635 C CA . ALA A 1 211 ? -0.557 2.277 11.843 1.00 92.81 211 ALA A CA 1
ATOM 1636 C C . ALA A 1 211 ? -1.058 3.729 11.832 1.00 92.81 211 ALA A C 1
ATOM 1638 O O . ALA A 1 211 ? -0.408 4.598 11.262 1.00 92.81 211 ALA A O 1
ATOM 1639 N N . VAL A 1 212 ? -2.167 4.001 12.532 1.00 94.81 212 VAL A N 1
ATOM 1640 C CA . VAL A 1 212 ? -2.669 5.368 12.743 1.00 94.81 212 VAL A CA 1
ATOM 1641 C C . VAL A 1 212 ? -1.647 6.195 13.517 1.00 94.81 212 VAL A C 1
ATOM 1643 O O . VAL A 1 212 ? -1.311 7.290 13.089 1.00 94.81 212 VAL A O 1
ATOM 1646 N N . ALA A 1 213 ? -1.102 5.664 14.616 1.00 92.62 213 ALA A N 1
ATOM 1647 C CA . ALA A 1 213 ? -0.068 6.356 15.384 1.00 92.62 213 ALA A CA 1
ATOM 1648 C C . ALA A 1 213 ? 1.168 6.680 14.527 1.00 92.62 213 ALA A C 1
ATOM 1650 O O . ALA A 1 213 ? 1.598 7.827 14.514 1.00 92.62 213 ALA A O 1
ATOM 1651 N N . GLY A 1 214 ? 1.674 5.712 13.755 1.00 91.88 214 GLY A N 1
ATOM 1652 C CA . GLY A 1 214 ? 2.818 5.929 12.865 1.00 91.88 214 GLY A CA 1
ATOM 1653 C C . GLY A 1 214 ? 2.547 6.962 11.766 1.00 91.88 214 GLY A C 1
ATOM 1654 O O . GLY A 1 214 ? 3.417 7.769 11.455 1.00 91.88 214 GLY A O 1
ATOM 1655 N N . LEU A 1 215 ? 1.329 6.994 11.212 1.00 93.31 215 LEU A N 1
ATOM 1656 C CA . LEU A 1 215 ? 0.927 8.034 10.262 1.00 93.31 215 LEU A CA 1
ATOM 1657 C C . LEU A 1 215 ? 0.931 9.426 10.910 1.00 93.31 215 LEU A C 1
ATOM 1659 O O . LEU A 1 215 ? 1.404 10.386 10.309 1.00 93.31 215 LEU A O 1
ATOM 1663 N N . LEU A 1 216 ? 0.406 9.546 12.128 1.00 94.31 216 LEU A N 1
ATOM 1664 C CA . LEU A 1 216 ? 0.377 10.817 12.849 1.00 94.31 216 LEU A CA 1
ATOM 1665 C C . LEU A 1 216 ? 1.798 11.293 13.199 1.00 94.31 216 LEU A C 1
ATOM 1667 O O . LEU A 1 216 ? 2.087 12.472 13.020 1.00 94.31 216 LEU A O 1
ATOM 1671 N N . GLU A 1 217 ? 2.685 10.389 13.628 1.00 92.88 217 GLU A N 1
ATOM 1672 C CA . GLU A 1 217 ? 4.105 10.684 13.893 1.00 92.88 217 GLU A CA 1
ATOM 1673 C C . GLU A 1 217 ? 4.806 11.211 12.633 1.00 92.88 217 GLU A C 1
ATOM 1675 O O . GLU A 1 217 ? 5.475 12.241 12.676 1.00 92.88 217 GLU A O 1
ATOM 1680 N N . LEU A 1 218 ? 4.560 10.582 11.481 1.00 91.88 218 LEU A N 1
ATOM 1681 C CA . LEU A 1 218 ? 5.087 11.052 10.201 1.00 91.88 218 LEU A CA 1
ATOM 1682 C C . LEU A 1 218 ? 4.583 12.451 9.826 1.00 91.88 218 LEU A C 1
ATOM 1684 O O . LEU A 1 218 ? 5.338 13.240 9.262 1.00 91.88 218 LEU A O 1
ATOM 1688 N N . LEU A 1 219 ? 3.312 12.766 10.091 1.00 92.50 219 LEU A N 1
ATOM 1689 C CA . LEU A 1 219 ? 2.790 14.111 9.841 1.00 92.50 219 LEU A CA 1
ATOM 1690 C C . LEU A 1 219 ? 3.457 15.140 10.753 1.00 92.50 219 LEU A C 1
ATOM 1692 O O . LEU A 1 219 ? 3.755 16.239 10.293 1.00 92.50 219 LEU A O 1
ATOM 1696 N N . ASP A 1 220 ? 3.702 14.801 12.019 1.00 92.19 220 ASP A N 1
ATOM 1697 C CA . ASP A 1 220 ? 4.352 15.692 12.987 1.00 92.19 220 ASP A CA 1
ATOM 1698 C C . ASP A 1 220 ? 5.790 16.025 12.567 1.00 92.19 220 ASP A C 1
ATOM 1700 O O . ASP A 1 220 ? 6.161 17.201 12.509 1.00 92.19 220 ASP A O 1
ATOM 1704 N N . ASP A 1 221 ? 6.540 15.018 12.102 1.00 90.38 221 ASP A N 1
ATOM 1705 C CA . ASP A 1 221 ? 7.874 15.187 11.506 1.00 90.38 221 ASP A CA 1
ATOM 1706 C C . ASP A 1 221 ? 7.869 16.145 10.295 1.00 90.38 221 ASP A C 1
ATOM 1708 O O . ASP A 1 221 ? 8.887 16.756 9.954 1.00 90.38 221 ASP A O 1
ATOM 1712 N N . ARG A 1 222 ? 6.710 16.308 9.644 1.00 88.50 222 ARG A N 1
ATOM 1713 C CA . ARG A 1 222 ? 6.503 17.104 8.427 1.00 88.50 222 ARG A CA 1
ATOM 1714 C C . ARG A 1 222 ? 5.663 18.359 8.658 1.00 88.50 222 ARG A C 1
ATOM 1716 O O . ARG A 1 222 ? 4.920 18.800 7.789 1.00 88.50 222 ARG A O 1
ATOM 1723 N N . SER A 1 223 ? 5.826 18.994 9.819 1.00 85.25 223 SER A N 1
ATOM 1724 C CA . SER A 1 223 ? 5.138 20.249 10.189 1.00 85.25 223 SER A CA 1
ATOM 1725 C C . SER A 1 223 ? 3.615 20.131 10.356 1.00 85.25 223 SER A C 1
ATOM 1727 O O . SER A 1 223 ? 2.910 21.140 10.362 1.00 85.25 223 SER A O 1
ATOM 1729 N N . GLY A 1 224 ? 3.101 18.914 10.522 1.00 86.62 224 GLY A N 1
ATOM 1730 C CA . GLY A 1 224 ? 1.704 18.624 10.830 1.00 86.62 224 GLY A CA 1
ATOM 1731 C C . GLY A 1 224 ? 0.763 18.546 9.629 1.00 86.62 224 GLY A C 1
ATOM 1732 O O . GLY A 1 224 ? -0.452 18.450 9.831 1.00 86.62 224 GLY A O 1
ATOM 1733 N N . SER A 1 225 ? 1.280 18.574 8.398 1.00 89.75 225 SER A N 1
ATOM 1734 C CA . SER A 1 225 ? 0.464 18.450 7.189 1.00 89.75 225 SER A CA 1
ATOM 1735 C C . SER A 1 225 ? 1.224 17.896 5.986 1.00 89.75 225 SER A C 1
ATOM 1737 O O . SER A 1 225 ? 2.353 18.312 5.742 1.00 89.75 225 SER A O 1
ATOM 1739 N N . GLU A 1 226 ? 0.591 17.037 5.187 1.00 87.94 226 GLU A N 1
ATOM 1740 C CA . GLU A 1 226 ? 1.201 16.468 3.978 1.00 87.94 226 GLU A CA 1
ATOM 1741 C C . GLU A 1 226 ? 0.160 16.195 2.881 1.00 87.94 226 GLU A C 1
ATOM 1743 O O . GLU A 1 226 ? -0.988 15.838 3.166 1.00 87.94 226 GLU A O 1
ATOM 1748 N N . ASP A 1 227 ? 0.570 16.329 1.616 1.00 86.19 227 ASP A N 1
ATOM 1749 C CA . ASP A 1 227 ? -0.281 15.975 0.476 1.00 86.19 227 ASP A CA 1
ATOM 1750 C C . ASP A 1 227 ? -0.455 14.453 0.398 1.00 86.19 227 ASP A C 1
ATOM 1752 O O . ASP A 1 227 ? 0.515 13.690 0.443 1.00 86.19 227 ASP A O 1
ATOM 1756 N N . LEU A 1 228 ? -1.686 13.990 0.182 1.00 83.12 228 LEU A N 1
ATOM 1757 C CA . LEU A 1 228 ? -1.995 12.558 0.167 1.00 83.12 228 LEU A CA 1
ATOM 1758 C C . LEU A 1 228 ? -1.227 11.773 -0.906 1.00 83.12 228 LEU A C 1
ATOM 1760 O O . LEU A 1 228 ? -0.819 10.635 -0.670 1.00 83.12 228 LEU A O 1
ATOM 1764 N N . TYR A 1 229 ? -0.971 12.385 -2.068 1.00 74.56 229 TYR A N 1
ATOM 1765 C CA . TYR A 1 229 ? -0.210 11.732 -3.136 1.00 74.56 229 TYR A CA 1
ATOM 1766 C C . TYR A 1 229 ? 1.260 11.502 -2.748 1.00 74.56 229 TYR A C 1
ATOM 1768 O O . TYR A 1 229 ? 1.839 10.477 -3.113 1.00 74.56 229 TYR A O 1
ATOM 1776 N N . LYS A 1 230 ? 1.868 12.440 -2.005 1.00 80.56 230 LYS A N 1
ATOM 1777 C CA . LYS A 1 230 ? 3.253 12.314 -1.528 1.00 80.56 230 LYS A CA 1
ATOM 1778 C C . LYS A 1 230 ? 3.340 11.254 -0.451 1.00 80.56 230 LYS A C 1
ATOM 1780 O O . LYS A 1 230 ? 4.254 10.443 -0.469 1.00 80.56 230 LYS A O 1
ATOM 1785 N N . LEU A 1 231 ? 2.347 11.226 0.434 1.00 81.50 231 LEU A N 1
ATOM 1786 C CA . LEU A 1 231 ? 2.245 10.249 1.506 1.00 81.50 231 LEU A CA 1
ATOM 1787 C C . LEU A 1 231 ? 2.230 8.809 0.965 1.00 81.50 231 LEU A C 1
ATOM 1789 O O . LEU A 1 231 ? 2.988 7.969 1.443 1.00 81.50 231 LEU A O 1
ATOM 1793 N N . GLY A 1 232 ? 1.428 8.537 -0.073 1.00 77.06 232 GLY A N 1
ATOM 1794 C CA . GLY A 1 232 ? 1.405 7.229 -0.739 1.00 77.06 232 GLY A CA 1
ATOM 1795 C C . GLY A 1 232 ? 2.722 6.880 -1.436 1.00 77.06 232 GLY A C 1
ATOM 1796 O O . GLY A 1 232 ? 3.203 5.755 -1.317 1.00 77.06 232 GLY A O 1
ATOM 1797 N N . HIS A 1 233 ? 3.340 7.851 -2.116 1.00 75.88 233 HIS A N 1
ATOM 1798 C CA . HIS A 1 233 ? 4.612 7.643 -2.810 1.00 75.88 233 HIS A CA 1
ATOM 1799 C C . HIS A 1 233 ? 5.773 7.364 -1.843 1.00 75.88 233 HIS A C 1
ATOM 1801 O O . HIS A 1 233 ? 6.494 6.384 -2.014 1.00 75.88 233 HIS A O 1
ATOM 1807 N N . ASP A 1 234 ? 5.926 8.186 -0.805 1.00 77.31 234 ASP A N 1
ATOM 1808 C CA . ASP A 1 234 ? 7.041 8.104 0.140 1.00 77.31 234 ASP A CA 1
ATOM 1809 C C . ASP A 1 234 ? 6.964 6.834 0.999 1.00 77.31 234 ASP A C 1
ATOM 1811 O O . ASP A 1 234 ? 7.981 6.181 1.252 1.00 77.31 234 ASP A O 1
ATOM 1815 N N . LEU A 1 235 ? 5.755 6.443 1.415 1.00 78.06 235 LEU A N 1
ATOM 1816 C CA . LEU A 1 235 ? 5.545 5.239 2.221 1.00 78.06 235 LEU A CA 1
ATOM 1817 C C . LEU A 1 235 ? 5.574 3.944 1.405 1.00 78.06 235 LEU A C 1
ATOM 1819 O O . LEU A 1 235 ? 5.571 2.870 2.003 1.00 78.06 235 LEU A O 1
ATOM 1823 N N . HIS A 1 236 ? 5.627 4.029 0.069 1.00 78.31 236 HIS A N 1
ATOM 1824 C CA . HIS A 1 236 ? 5.512 2.881 -0.836 1.00 78.31 236 HIS A CA 1
ATOM 1825 C C . HIS A 1 236 ? 4.273 2.014 -0.531 1.00 78.31 236 HIS A C 1
ATOM 1827 O O . HIS A 1 236 ? 4.289 0.800 -0.737 1.00 78.31 236 HIS A O 1
ATOM 1833 N N . LEU A 1 237 ? 3.212 2.637 -0.008 1.00 77.88 237 LEU A N 1
ATOM 1834 C CA . LEU A 1 237 ? 1.944 1.981 0.292 1.00 77.88 237 LEU A CA 1
ATOM 1835 C C . LEU A 1 237 ? 1.012 2.108 -0.907 1.00 77.88 237 LEU A C 1
ATOM 1837 O O . LEU A 1 237 ? 0.927 3.164 -1.540 1.00 77.88 237 LEU A O 1
ATOM 1841 N N . GLU A 1 238 ? 0.279 1.037 -1.196 1.00 74.56 238 GLU A N 1
ATOM 1842 C CA . GLU A 1 238 ? -0.814 1.109 -2.156 1.00 74.56 238 GLU A CA 1
ATOM 1843 C C . GLU A 1 238 ? -1.941 1.994 -1.604 1.00 74.56 238 GLU A C 1
ATOM 1845 O O . GLU A 1 238 ? -2.121 2.144 -0.392 1.00 74.56 238 GLU A O 1
ATOM 1850 N N . VAL A 1 239 ? -2.729 2.588 -2.505 1.00 68.06 239 VAL A N 1
ATOM 1851 C CA . VAL A 1 239 ? -3.860 3.453 -2.126 1.00 68.06 239 VAL A CA 1
ATOM 1852 C C . VAL A 1 239 ? -4.851 2.696 -1.235 1.00 68.06 239 VAL A C 1
ATOM 1854 O O . VAL A 1 239 ? -5.355 3.265 -0.269 1.00 68.06 239 VAL A O 1
ATOM 1857 N N . ASP A 1 240 ? -5.059 1.408 -1.513 1.00 74.62 240 ASP A N 1
ATOM 1858 C CA . ASP A 1 240 ? -5.964 0.526 -0.769 1.00 74.62 240 ASP A CA 1
ATOM 1859 C C . ASP A 1 240 ? -5.485 0.237 0.668 1.00 74.62 240 ASP A C 1
ATOM 1861 O O . ASP A 1 240 ? -6.309 -0.050 1.537 1.00 74.62 240 ASP A O 1
ATOM 1865 N N . ASP A 1 241 ? -4.182 0.366 0.941 1.00 84.00 241 ASP A N 1
ATOM 1866 C CA . ASP A 1 241 ? -3.594 0.175 2.274 1.00 84.00 241 ASP A CA 1
ATOM 1867 C C . ASP A 1 241 ? -3.510 1.485 3.068 1.00 84.00 241 ASP A C 1
ATOM 1869 O O . ASP A 1 241 ? -3.656 1.493 4.293 1.00 84.00 241 ASP A O 1
ATOM 1873 N N . LEU A 1 242 ? -3.287 2.608 2.381 1.00 88.12 242 LEU A N 1
ATOM 1874 C CA . LEU A 1 242 ? -3.169 3.923 3.008 1.00 88.12 242 LEU A CA 1
ATOM 1875 C C . LEU A 1 242 ? -4.536 4.498 3.408 1.00 88.12 242 LEU A C 1
ATOM 1877 O O . LEU A 1 242 ? -4.679 5.067 4.494 1.00 88.12 242 LEU A O 1
ATOM 1881 N N . LEU A 1 243 ? -5.542 4.329 2.545 1.00 87.12 243 LEU A N 1
ATOM 1882 C CA . LEU A 1 243 ? -6.896 4.852 2.735 1.00 87.12 243 LEU A CA 1
ATOM 1883 C C . LEU A 1 243 ? -7.509 4.474 4.093 1.00 87.12 243 LEU A C 1
ATOM 1885 O O . LEU A 1 243 ? -7.918 5.380 4.822 1.00 87.12 243 LEU A O 1
ATOM 1889 N N . PRO A 1 244 ? -7.513 3.191 4.508 1.00 90.69 244 PRO A N 1
ATOM 1890 C CA . PRO A 1 244 ? -8.055 2.807 5.807 1.00 90.69 244 PRO A CA 1
ATOM 1891 C C . PRO A 1 244 ? -7.362 3.500 6.986 1.00 90.69 244 PRO A C 1
ATOM 1893 O O . PRO A 1 244 ? -7.993 3.794 7.999 1.00 90.69 244 PRO A O 1
ATOM 1896 N N . ILE A 1 245 ? -6.057 3.768 6.890 1.00 94.06 245 ILE A N 1
ATOM 1897 C CA . ILE A 1 245 ? -5.305 4.415 7.974 1.00 94.06 245 ILE A CA 1
ATOM 1898 C C . ILE A 1 245 ? -5.731 5.882 8.103 1.00 94.06 245 ILE A C 1
ATOM 1900 O O . ILE A 1 245 ? -5.932 6.372 9.217 1.00 94.06 245 ILE A O 1
ATOM 1904 N N . ILE A 1 246 ? -5.927 6.559 6.970 1.00 91.81 246 ILE A N 1
ATOM 1905 C CA . ILE A 1 246 ? -6.415 7.940 6.923 1.00 91.81 246 ILE A CA 1
ATOM 1906 C C . ILE A 1 246 ? -7.842 8.017 7.465 1.00 91.81 246 ILE A C 1
ATOM 1908 O O . ILE A 1 246 ? -8.106 8.794 8.381 1.00 91.81 246 ILE A O 1
ATOM 1912 N N . GLU A 1 247 ? -8.741 7.167 6.968 1.00 90.50 247 GLU A N 1
ATOM 1913 C CA . GLU A 1 247 ? -10.132 7.106 7.425 1.00 90.50 247 GLU A CA 1
ATOM 1914 C C . GLU A 1 247 ? -10.217 6.834 8.935 1.00 90.50 247 GLU A C 1
ATOM 1916 O O . GLU A 1 247 ? -11.053 7.411 9.633 1.00 90.50 247 GLU A O 1
ATOM 1921 N N . ALA A 1 248 ? -9.327 5.993 9.473 1.00 94.56 248 ALA A N 1
ATOM 1922 C CA . ALA A 1 248 ? -9.247 5.730 10.906 1.00 94.56 248 ALA A CA 1
ATOM 1923 C C . ALA A 1 248 ? -8.826 6.974 11.698 1.00 94.56 248 ALA A C 1
ATOM 1925 O O . ALA A 1 248 ? -9.442 7.289 12.720 1.00 94.56 248 ALA A O 1
ATOM 1926 N N . ALA A 1 249 ? -7.810 7.697 11.219 1.00 95.19 249 ALA A N 1
ATOM 1927 C CA . ALA A 1 249 ? -7.362 8.946 11.826 1.00 95.19 249 ALA A CA 1
ATOM 1928 C C . ALA A 1 249 ? -8.462 10.025 11.799 1.00 95.19 249 ALA A C 1
ATOM 1930 O O . ALA A 1 249 ? -8.630 10.749 12.784 1.00 95.19 249 ALA A O 1
ATOM 1931 N N . GLU A 1 250 ? -9.242 10.100 10.716 1.00 92.56 250 GLU A N 1
ATOM 1932 C CA . GLU A 1 250 ? -10.371 11.027 10.579 1.00 92.56 250 GLU A CA 1
ATOM 1933 C C . GLU A 1 250 ? -11.554 10.657 11.479 1.00 92.56 250 GLU A C 1
ATOM 1935 O O . GLU A 1 250 ? -12.087 11.522 12.179 1.00 92.56 250 GLU A O 1
ATOM 1940 N N . ILE A 1 251 ? -11.939 9.376 11.535 1.00 91.12 251 ILE A N 1
ATOM 1941 C CA . ILE A 1 251 ? -13.017 8.904 12.420 1.00 91.12 251 ILE A CA 1
ATOM 1942 C C . ILE A 1 251 ? -12.685 9.208 13.879 1.00 91.12 251 ILE A C 1
ATOM 1944 O O . ILE A 1 251 ? -13.544 9.716 14.601 1.00 91.12 251 ILE A O 1
ATOM 1948 N N . LEU A 1 252 ? -11.440 8.965 14.297 1.00 94.06 252 LEU A N 1
ATOM 1949 C CA . LEU A 1 252 ? -10.951 9.289 15.640 1.00 94.06 252 LEU A CA 1
ATOM 1950 C C . LEU A 1 252 ? -10.776 10.799 15.867 1.00 94.06 252 LEU A C 1
ATOM 1952 O O . LEU A 1 252 ? -10.592 11.226 17.002 1.00 94.06 252 LEU A O 1
ATOM 1956 N N . GLY A 1 253 ? -10.864 11.620 14.819 1.00 93.81 253 GLY A N 1
ATOM 1957 C CA . GLY A 1 253 ? -10.686 13.068 14.893 1.00 93.81 253 GLY A CA 1
ATOM 1958 C C . GLY A 1 253 ? -9.245 13.499 15.163 1.00 93.81 253 GLY A C 1
ATOM 1959 O O . GLY A 1 253 ? -9.037 14.627 15.606 1.00 93.81 253 GLY A O 1
ATOM 1960 N N . LEU A 1 254 ? -8.265 12.625 14.923 1.00 95.69 254 LEU A N 1
ATOM 1961 C CA . LEU A 1 254 ? -6.833 12.877 15.120 1.00 95.69 254 LEU A CA 1
ATOM 1962 C C . LEU A 1 254 ? -6.201 13.577 13.908 1.00 95.69 254 LEU A C 1
ATOM 1964 O O . LEU A 1 254 ? -5.268 14.364 14.057 1.00 95.69 254 LEU A O 1
ATOM 1968 N N . ALA A 1 255 ? -6.746 13.341 12.717 1.00 94.62 255 ALA A N 1
ATOM 1969 C CA . ALA A 1 255 ? -6.388 14.045 11.492 1.00 94.62 255 ALA A CA 1
ATOM 1970 C C . ALA A 1 255 ? -7.652 14.468 10.729 1.00 94.62 255 ALA A C 1
ATOM 1972 O O . ALA A 1 255 ? -8.755 14.021 11.043 1.00 94.62 255 ALA A O 1
ATOM 1973 N N . ALA A 1 256 ? -7.501 15.362 9.758 1.00 89.50 256 ALA A N 1
ATOM 1974 C CA . ALA A 1 256 ? -8.571 15.776 8.859 1.00 89.50 256 ALA A CA 1
ATOM 1975 C C . ALA A 1 256 ? -8.020 16.006 7.452 1.00 89.50 256 ALA A C 1
ATOM 1977 O O . ALA A 1 256 ? -6.980 16.652 7.295 1.00 89.50 256 ALA A O 1
ATOM 1978 N N . VAL A 1 257 ? -8.742 15.540 6.435 1.00 87.31 257 VAL A N 1
ATOM 1979 C CA . VAL A 1 257 ? -8.410 15.811 5.035 1.00 87.31 257 VAL A CA 1
ATOM 1980 C C . VAL A 1 257 ? -9.073 17.114 4.587 1.00 87.31 257 VAL A C 1
ATOM 1982 O O . VAL A 1 257 ? -10.286 17.309 4.717 1.00 87.31 257 VAL A O 1
ATOM 1985 N N . ARG A 1 258 ? -8.283 18.038 4.035 1.00 81.94 258 ARG A N 1
ATOM 1986 C CA . ARG A 1 258 ? -8.768 19.277 3.414 1.00 81.94 258 ARG A CA 1
ATOM 1987 C C . ARG A 1 258 ? -8.071 19.488 2.080 1.00 81.94 258 ARG A C 1
ATOM 1989 O O . ARG A 1 258 ? -6.859 19.590 2.043 1.00 81.94 258 ARG A O 1
ATOM 1996 N N . GLU A 1 259 ? -8.851 19.583 1.004 1.00 78.12 259 GLU A N 1
ATOM 1997 C CA . GLU A 1 259 ? -8.339 19.892 -0.345 1.00 78.12 259 GLU A CA 1
ATOM 1998 C C . GLU A 1 259 ? -7.249 18.915 -0.844 1.00 78.12 259 GLU A C 1
ATOM 2000 O O . GLU A 1 259 ? -6.364 19.310 -1.590 1.00 78.12 259 GLU A O 1
ATOM 2005 N N . GLY A 1 260 ? -7.315 17.635 -0.449 1.00 74.44 260 GLY A N 1
ATOM 2006 C CA . GLY A 1 260 ? -6.316 16.619 -0.826 1.00 74.44 260 GLY A CA 1
ATOM 2007 C C . GLY A 1 260 ? -5.078 16.573 0.081 1.00 74.44 260 GLY A C 1
ATOM 2008 O O . GLY A 1 260 ? -4.184 15.758 -0.138 1.00 74.44 260 GLY A O 1
ATOM 2009 N N . GLU A 1 261 ? -5.050 17.398 1.126 1.00 86.00 261 GLU A N 1
ATOM 2010 C CA . GLU A 1 261 ? -3.986 17.461 2.126 1.00 86.00 261 GLU A CA 1
ATOM 2011 C C . GLU A 1 261 ? -4.477 16.882 3.458 1.00 86.00 261 GLU A C 1
ATOM 2013 O O . GLU A 1 261 ? -5.557 17.233 3.948 1.00 86.00 261 GLU A O 1
ATOM 2018 N N . LEU A 1 262 ? -3.689 15.996 4.062 1.00 91.06 262 LEU A N 1
ATOM 2019 C CA . LEU A 1 262 ? -3.956 15.444 5.385 1.00 91.06 262 LEU A CA 1
ATOM 2020 C C . LEU A 1 262 ? -3.290 16.317 6.446 1.00 91.06 262 LEU A C 1
ATOM 2022 O O . LEU A 1 262 ? -2.081 16.530 6.403 1.00 91.06 262 LEU A O 1
ATOM 2026 N N . ARG A 1 263 ? -4.069 16.799 7.418 1.00 93.50 263 ARG A N 1
ATOM 2027 C CA . ARG A 1 263 ? -3.585 17.686 8.484 1.00 93.50 263 ARG A CA 1
ATOM 2028 C C . ARG A 1 263 ? -3.853 17.109 9.866 1.00 93.50 263 ARG A C 1
ATOM 2030 O O . ARG A 1 263 ? -4.943 16.592 10.117 1.00 93.50 263 ARG A O 1
ATOM 2037 N N . LEU A 1 264 ? -2.896 17.262 10.778 1.00 95.38 264 LEU A N 1
ATOM 2038 C CA . LEU A 1 264 ? -3.096 16.969 12.197 1.00 95.38 264 LEU A CA 1
ATOM 2039 C C . LEU A 1 264 ? -4.154 17.905 12.790 1.00 95.38 264 LEU A C 1
ATOM 2041 O O . LEU A 1 264 ? -4.160 19.115 12.548 1.00 95.38 264 LEU A O 1
ATOM 2045 N N . THR A 1 265 ? -5.059 17.347 13.592 1.00 95.12 265 THR A N 1
ATOM 2046 C CA . THR A 1 265 ? -5.968 18.150 14.416 1.00 95.12 265 THR A CA 1
ATOM 2047 C C . THR A 1 265 ? -5.314 18.484 15.753 1.00 95.12 265 THR A C 1
ATOM 2049 O O . THR A 1 265 ? -4.316 17.887 16.152 1.00 95.12 265 THR A O 1
ATOM 2052 N N . THR A 1 266 ? -5.935 19.382 16.519 1.00 92.69 266 THR A N 1
ATOM 2053 C CA . THR A 1 266 ? -5.522 19.645 17.905 1.00 92.69 266 THR A CA 1
ATOM 2054 C C . THR A 1 266 ? -5.544 18.376 18.765 1.00 92.69 266 THR A C 1
ATOM 2056 O O . THR A 1 266 ? -4.643 18.179 19.575 1.00 92.69 266 THR A O 1
ATOM 2059 N N . ALA A 1 267 ? -6.536 17.497 18.577 1.00 92.12 267 ALA A N 1
ATOM 2060 C CA . ALA A 1 267 ? -6.595 16.219 19.284 1.00 92.12 267 ALA A CA 1
ATOM 2061 C C . ALA A 1 267 ? -5.455 15.283 18.851 1.00 92.12 267 ALA A C 1
ATOM 2063 O O . ALA A 1 267 ? -4.857 14.633 19.704 1.00 92.12 267 ALA A O 1
ATOM 2064 N N . GLY A 1 268 ? -5.106 15.275 17.558 1.00 94.06 268 GLY A N 1
ATOM 2065 C CA . GLY A 1 268 ? -3.944 14.563 17.019 1.00 94.06 268 GLY A CA 1
ATOM 2066 C C . GLY A 1 268 ? -2.630 14.992 17.662 1.00 94.06 268 GLY A C 1
ATOM 2067 O O . GLY A 1 268 ? -1.880 14.151 18.149 1.00 94.06 268 GLY A O 1
ATOM 2068 N N . SER A 1 269 ? -2.382 16.300 17.749 1.00 93.44 269 SER A N 1
ATOM 2069 C CA . SER A 1 269 ? -1.168 16.827 18.386 1.00 93.44 269 SER A CA 1
ATOM 2070 C C . SER A 1 269 ? -1.087 16.472 19.876 1.00 93.44 269 SER A C 1
ATOM 2072 O O . SER A 1 269 ? -0.028 16.089 20.364 1.00 93.44 269 SER A O 1
ATOM 2074 N N . VAL A 1 270 ? -2.206 16.544 20.609 1.00 93.88 270 VAL A N 1
ATOM 2075 C CA . VAL A 1 270 ? -2.258 16.133 22.027 1.00 93.88 270 VAL A CA 1
ATOM 2076 C C . VAL A 1 270 ? -2.012 14.630 22.178 1.00 93.88 270 VAL A C 1
ATOM 2078 O O . VAL A 1 270 ? -1.299 14.211 23.088 1.00 93.88 270 VAL A O 1
ATOM 2081 N N . PHE A 1 271 ? -2.570 13.820 21.278 1.00 94.56 271 PHE A N 1
ATOM 2082 C CA . PHE A 1 271 ? -2.379 12.374 21.259 1.00 94.56 271 PHE A CA 1
ATOM 2083 C C . PHE A 1 271 ? -0.908 11.981 21.047 1.00 94.56 271 PHE A C 1
ATOM 2085 O O . PHE A 1 271 ? -0.411 11.084 21.728 1.00 94.56 271 PHE A O 1
ATOM 2092 N N . LEU A 1 272 ? -0.195 12.669 20.151 1.00 94.00 272 LEU A N 1
ATOM 2093 C CA . LEU A 1 272 ? 1.230 12.432 19.893 1.00 94.00 272 LEU A CA 1
ATOM 2094 C C . LEU A 1 272 ? 2.133 12.904 21.033 1.00 94.00 272 LEU A C 1
ATOM 2096 O O . LEU A 1 272 ? 3.081 12.209 21.391 1.00 94.00 272 LEU A O 1
ATOM 2100 N N . ALA A 1 273 ? 1.813 14.044 21.645 1.00 91.69 273 ALA A N 1
ATOM 2101 C CA . ALA A 1 273 ? 2.565 14.569 22.782 1.00 91.69 273 ALA A CA 1
ATOM 2102 C C . ALA A 1 273 ? 2.411 13.716 24.058 1.00 91.69 273 ALA A C 1
ATOM 2104 O O . ALA A 1 273 ? 3.193 13.859 24.996 1.00 91.69 273 ALA A O 1
ATOM 2105 N N . ALA A 1 274 ? 1.396 12.851 24.117 1.00 92.56 274 ALA A N 1
ATOM 2106 C CA . ALA A 1 274 ? 1.131 11.995 25.261 1.00 92.56 274 ALA A CA 1
ATOM 2107 C C . ALA A 1 274 ? 2.090 10.795 25.337 1.00 92.56 274 ALA A C 1
ATOM 2109 O O . ALA A 1 274 ? 2.324 10.098 24.343 1.00 92.56 274 ALA A O 1
ATOM 2110 N N . ASP A 1 275 ? 2.553 10.501 26.557 1.00 90.31 275 ASP A N 1
ATOM 2111 C CA . ASP A 1 275 ? 3.232 9.249 26.902 1.00 90.31 275 ASP A CA 1
ATOM 2112 C C . ASP A 1 275 ? 2.309 8.031 26.703 1.00 90.31 275 ASP A C 1
ATOM 2114 O O . ASP A 1 275 ? 1.089 8.157 26.589 1.00 90.31 275 ASP A O 1
ATOM 2118 N N . ILE A 1 276 ? 2.879 6.822 26.717 1.00 88.62 276 ILE A N 1
ATOM 2119 C CA . ILE A 1 276 ? 2.188 5.566 26.363 1.00 88.62 276 ILE A CA 1
ATOM 2120 C C . ILE A 1 276 ? 0.847 5.378 27.100 1.00 88.62 276 ILE A C 1
ATOM 2122 O O . ILE A 1 276 ? -0.160 5.071 26.464 1.00 88.62 276 ILE A O 1
ATOM 2126 N N . LEU A 1 277 ? 0.818 5.548 28.428 1.00 90.88 277 LEU A N 1
ATOM 2127 C CA . LEU A 1 277 ? -0.397 5.326 29.227 1.00 90.88 277 LEU A CA 1
ATOM 2128 C C . LEU A 1 277 ? -1.474 6.402 28.964 1.00 90.88 277 LEU A C 1
ATOM 2130 O O . LEU A 1 277 ? -2.588 6.024 28.596 1.00 90.88 277 LEU A O 1
ATOM 2134 N N . PRO A 1 278 ? -1.185 7.720 29.061 1.00 93.25 278 PRO A N 1
ATOM 2135 C CA . PRO A 1 278 ? -2.157 8.750 28.684 1.00 93.25 278 PRO A CA 1
ATOM 2136 C C . PRO A 1 278 ? -2.631 8.651 27.229 1.00 93.25 278 PRO A C 1
ATOM 2138 O O . PRO A 1 278 ? -3.799 8.910 26.950 1.00 93.25 278 PRO A O 1
ATOM 2141 N N . ARG A 1 279 ? -1.762 8.235 26.299 1.00 93.19 279 ARG A N 1
ATOM 2142 C CA . ARG A 1 279 ? -2.113 8.042 24.885 1.00 93.19 279 ARG A CA 1
ATOM 2143 C C . ARG A 1 279 ? -3.165 6.946 24.705 1.00 93.19 279 ARG A C 1
ATOM 2145 O O . ARG A 1 279 ? -4.132 7.147 23.974 1.00 93.19 279 ARG A O 1
ATOM 2152 N N . LYS A 1 280 ? -3.021 5.815 25.403 1.00 92.81 280 LYS A N 1
ATOM 2153 C CA . LYS A 1 280 ? -4.034 4.746 25.414 1.00 92.81 280 LYS A CA 1
ATOM 2154 C C . LYS A 1 280 ? -5.365 5.216 25.994 1.00 92.81 280 LYS A C 1
ATOM 2156 O O . LYS A 1 280 ? -6.410 4.924 25.422 1.00 92.81 280 LYS A O 1
ATOM 2161 N N . GLU A 1 281 ? -5.330 5.986 27.079 1.00 94.19 281 GLU A N 1
ATOM 2162 C CA . GLU A 1 281 ? -6.544 6.538 27.691 1.00 94.19 281 GLU A CA 1
ATOM 2163 C C . GLU A 1 281 ? -7.257 7.529 26.755 1.00 94.19 281 GLU A C 1
ATOM 2165 O O . GLU A 1 281 ? -8.475 7.464 26.597 1.00 94.19 281 GLU A O 1
ATOM 2170 N N . LEU A 1 282 ? -6.510 8.390 26.054 1.00 95.00 282 LEU A N 1
ATOM 2171 C CA . LEU A 1 282 ? -7.066 9.258 25.010 1.00 95.00 282 LEU A CA 1
ATOM 2172 C C . LEU A 1 282 ? -7.677 8.442 23.866 1.00 95.00 282 LEU A C 1
ATOM 2174 O O . LEU A 1 282 ? -8.792 8.731 23.437 1.00 95.00 282 LEU A O 1
ATOM 2178 N N . PHE A 1 283 ? -6.989 7.397 23.395 1.00 96.12 283 PHE A N 1
ATOM 2179 C CA . PHE A 1 283 ? -7.532 6.507 22.368 1.00 96.12 283 PHE A CA 1
ATOM 2180 C C . PHE A 1 283 ? -8.855 5.878 22.815 1.00 96.12 283 PHE A C 1
ATOM 2182 O O . PHE A 1 283 ? -9.834 5.895 22.071 1.00 96.12 283 PHE A O 1
ATOM 2189 N N . ARG A 1 284 ? -8.899 5.366 24.051 1.00 96.56 284 ARG A N 1
ATOM 2190 C CA . ARG A 1 284 ? -10.090 4.771 24.662 1.00 96.56 284 ARG A CA 1
ATOM 2191 C C . ARG A 1 284 ? -11.268 5.742 24.661 1.00 96.56 284 ARG A C 1
ATOM 2193 O O . ARG A 1 284 ? -12.370 5.362 24.266 1.00 96.56 284 ARG A O 1
ATOM 2200 N N . GLN A 1 285 ? -11.035 6.993 25.052 1.00 95.94 285 GLN A N 1
ATOM 2201 C CA . GLN A 1 285 ? -12.056 8.042 25.049 1.00 95.94 285 GLN A CA 1
ATOM 2202 C C . GLN A 1 285 ? -12.569 8.336 23.634 1.00 95.94 285 GLN A C 1
ATOM 2204 O O . GLN A 1 285 ? -13.779 8.302 23.409 1.00 95.94 285 GLN A O 1
ATOM 2209 N N . LEU A 1 286 ? -11.666 8.546 22.671 1.00 95.44 286 LEU A N 1
ATOM 2210 C CA . LEU A 1 286 ? -12.031 8.852 21.284 1.00 95.44 286 LEU A CA 1
ATOM 2211 C C . LEU A 1 286 ? -12.829 7.721 20.636 1.00 95.44 286 LEU A C 1
ATOM 2213 O O . LEU A 1 286 ? -13.811 7.968 19.938 1.00 95.44 286 LEU A O 1
ATOM 2217 N N . VAL A 1 287 ? -12.445 6.473 20.892 1.00 95.75 287 VAL A N 1
ATOM 2218 C CA . VAL A 1 287 ? -13.149 5.300 20.377 1.00 95.75 287 VAL A CA 1
ATOM 2219 C C . VAL A 1 287 ? -14.565 5.189 20.947 1.00 95.75 287 VAL A C 1
ATOM 2221 O O . VAL A 1 287 ? -15.509 4.968 20.188 1.00 95.75 287 VAL A O 1
ATOM 2224 N N . LEU A 1 288 ? -14.736 5.370 22.258 1.00 94.94 288 LEU A N 1
ATOM 2225 C CA . LEU A 1 288 ? -16.057 5.339 22.894 1.00 94.94 288 LEU A CA 1
ATOM 2226 C C . LEU A 1 288 ? -16.950 6.515 22.471 1.00 94.94 288 LEU A C 1
ATOM 2228 O O . LEU A 1 288 ? -18.173 6.394 22.485 1.00 94.94 288 LEU A O 1
ATOM 2232 N N . GLU A 1 289 ? -16.362 7.645 22.089 1.00 93.00 289 GLU A N 1
ATOM 2233 C CA . GLU A 1 289 ? -17.103 8.800 21.583 1.00 93.00 289 GLU A CA 1
ATOM 2234 C C . GLU A 1 289 ? -17.526 8.618 20.114 1.00 93.00 289 GLU A C 1
ATOM 2236 O O . GLU A 1 289 ? -18.635 8.998 19.735 1.00 93.00 289 GLU A O 1
ATOM 2241 N N . ARG A 1 290 ? -16.654 8.040 19.276 1.00 90.31 290 ARG A N 1
ATOM 2242 C CA . ARG A 1 290 ? -16.749 8.155 17.807 1.00 90.31 290 ARG A CA 1
ATOM 2243 C C . ARG A 1 290 ? -17.023 6.851 17.065 1.00 90.31 290 ARG A C 1
ATOM 2245 O O . ARG A 1 290 ? -17.345 6.906 15.877 1.00 90.31 290 ARG A O 1
ATOM 2252 N N . VAL A 1 291 ? -16.909 5.693 17.720 1.00 93.50 291 VAL A N 1
ATOM 2253 C CA . VAL A 1 291 ? -17.002 4.379 17.063 1.00 93.50 291 VAL A CA 1
ATOM 2254 C C . VAL A 1 291 ? -18.188 3.576 17.593 1.00 93.50 291 VAL A C 1
ATOM 2256 O O . VAL A 1 291 ? -18.123 2.915 18.632 1.00 93.50 291 VAL A O 1
ATOM 2259 N N . GLN A 1 292 ? -19.285 3.572 16.832 1.00 91.50 292 GLN A N 1
ATOM 2260 C CA . GLN A 1 292 ? -20.555 2.981 17.275 1.00 91.50 292 GLN A CA 1
ATOM 2261 C C . GLN A 1 292 ? -20.480 1.471 17.544 1.00 91.50 292 GLN A C 1
ATOM 2263 O O . GLN A 1 292 ? -21.105 0.984 18.488 1.00 91.50 292 GLN A O 1
ATOM 2268 N N . LEU A 1 293 ? -19.718 0.720 16.738 1.00 92.94 293 LEU A N 1
ATOM 2269 C CA . LEU A 1 293 ? -19.569 -0.730 16.918 1.00 92.94 293 LEU A CA 1
ATOM 2270 C C . LEU A 1 293 ? -18.928 -1.058 18.271 1.00 92.94 293 LEU A C 1
ATOM 2272 O O . LEU A 1 293 ? -19.401 -1.949 18.972 1.00 92.94 293 LEU A O 1
ATOM 2276 N N . ILE A 1 294 ? -17.895 -0.310 18.663 1.00 95.12 294 ILE A N 1
ATOM 2277 C CA . ILE A 1 294 ? -17.169 -0.541 19.915 1.00 95.12 294 ILE A CA 1
ATOM 2278 C C . ILE A 1 294 ? -18.049 -0.192 21.115 1.00 95.12 294 ILE A C 1
ATOM 2280 O O . ILE A 1 294 ? -18.151 -0.988 22.045 1.00 95.12 294 ILE A O 1
ATOM 2284 N N . VAL A 1 295 ? -18.787 0.918 21.041 1.00 93.94 295 VAL A N 1
ATOM 2285 C CA . VAL A 1 295 ? -19.805 1.281 22.041 1.00 93.94 295 VAL A CA 1
ATOM 2286 C C . VAL A 1 295 ? -20.883 0.200 22.168 1.00 93.94 295 VAL A C 1
ATOM 2288 O O . VAL A 1 295 ? -21.348 -0.102 23.264 1.00 93.94 295 VAL A O 1
ATOM 2291 N N . MET A 1 296 ? -21.309 -0.401 21.056 1.00 93.94 296 MET A N 1
ATOM 2292 C CA . MET A 1 296 ? -22.301 -1.477 21.076 1.00 93.94 296 MET A CA 1
ATOM 2293 C C . MET A 1 296 ? -21.754 -2.753 21.721 1.00 93.94 296 MET A C 1
ATOM 2295 O O . MET A 1 296 ? -22.473 -3.372 22.505 1.00 93.94 296 MET A O 1
ATOM 2299 N N . ILE A 1 297 ? -20.506 -3.129 21.424 1.00 95.50 297 ILE A N 1
ATOM 2300 C CA . ILE A 1 297 ? -19.841 -4.281 22.046 1.00 95.50 297 ILE A CA 1
ATOM 2301 C C . ILE A 1 297 ? -19.710 -4.058 23.553 1.00 95.50 297 ILE A C 1
ATOM 2303 O O . ILE A 1 297 ? -20.190 -4.887 24.323 1.00 95.50 297 ILE A O 1
ATOM 2307 N N . GL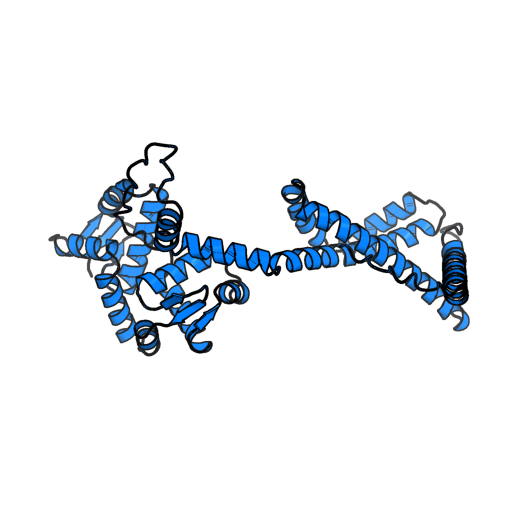U A 1 298 ? -19.147 -2.921 23.968 1.00 95.06 298 GLU A N 1
ATOM 2308 C CA . GLU A 1 298 ? -18.946 -2.571 25.378 1.00 95.06 298 GLU A CA 1
ATOM 2309 C C . GLU A 1 298 ? -20.266 -2.636 26.159 1.00 95.06 298 GLU A C 1
ATOM 2311 O O . GLU A 1 298 ? -20.367 -3.380 27.136 1.00 95.06 298 GLU A O 1
ATOM 2316 N N . ARG A 1 299 ? -21.334 -2.006 25.653 1.00 94.75 299 ARG A N 1
ATOM 2317 C CA . ARG A 1 299 ? -22.654 -2.028 26.305 1.00 94.75 299 ARG A CA 1
ATOM 2318 C C . ARG A 1 299 ? -23.235 -3.432 26.442 1.00 94.75 299 ARG A C 1
ATOM 2320 O O . ARG A 1 299 ? -23.890 -3.733 27.440 1.00 94.75 299 ARG A O 1
ATOM 2327 N N . VAL A 1 300 ? -23.052 -4.287 25.433 1.00 95.44 300 VAL A N 1
ATOM 2328 C CA . VAL A 1 300 ? -23.544 -5.675 25.464 1.00 95.44 300 VAL A CA 1
ATOM 2329 C C . VAL A 1 300 ? -22.792 -6.492 26.510 1.00 95.44 300 VAL A C 1
ATOM 2331 O O . VAL A 1 300 ? -23.425 -7.267 27.229 1.00 95.44 300 VAL A O 1
ATOM 2334 N N . LEU A 1 301 ? -21.474 -6.317 26.608 1.00 95.38 301 LEU A N 1
ATOM 2335 C CA . LEU A 1 301 ? -20.656 -7.024 27.587 1.00 95.38 301 LEU A CA 1
ATOM 2336 C C . LEU A 1 301 ? -20.951 -6.540 29.012 1.00 95.38 301 LEU A C 1
ATOM 2338 O O . LEU A 1 301 ? -21.223 -7.367 29.878 1.00 95.38 301 LEU A O 1
ATOM 2342 N N . VAL A 1 302 ? -21.017 -5.224 29.244 1.00 94.38 302 VAL A N 1
ATOM 2343 C CA . VAL A 1 302 ? -21.357 -4.643 30.558 1.00 94.38 302 VAL A CA 1
ATOM 2344 C C . VAL A 1 302 ? -22.759 -5.054 31.014 1.00 94.38 302 VAL A C 1
ATOM 2346 O O . VAL A 1 302 ? -22.981 -5.320 32.194 1.00 94.38 302 VAL A O 1
ATOM 2349 N N . GLY A 1 303 ? -23.718 -5.150 30.089 1.00 91.69 303 GLY A N 1
ATOM 2350 C CA . GLY A 1 303 ? -25.092 -5.557 30.395 1.00 91.69 303 GLY A CA 1
ATOM 2351 C C . GLY A 1 303 ? -25.270 -7.048 30.712 1.00 91.69 303 GLY A C 1
ATOM 2352 O O . GLY A 1 303 ? -26.338 -7.451 31.179 1.00 91.69 303 GLY A O 1
ATOM 2353 N N . LYS A 1 304 ? -24.263 -7.890 30.453 1.00 91.75 304 LYS A N 1
ATOM 2354 C CA . LYS A 1 304 ? -24.299 -9.338 30.693 1.00 91.75 304 LYS A CA 1
ATOM 2355 C C . LYS A 1 304 ? -23.663 -9.672 32.038 1.00 91.75 304 LYS A C 1
ATOM 2357 O O . LYS A 1 304 ? -22.522 -9.319 32.293 1.00 91.75 304 LYS A O 1
ATOM 2362 N N . THR A 1 305 ? -24.339 -10.485 32.852 1.00 88.75 305 THR A N 1
ATOM 2363 C CA . THR A 1 305 ? -23.773 -10.993 34.118 1.00 88.75 305 THR A CA 1
ATOM 2364 C C . THR A 1 305 ? -22.475 -11.777 33.915 1.00 88.75 305 THR A C 1
ATOM 2366 O O . THR A 1 305 ? -21.596 -11.725 34.763 1.00 88.75 305 THR A O 1
ATOM 2369 N N . SER A 1 306 ? -22.344 -12.493 32.792 1.00 89.44 306 SER A N 1
ATOM 2370 C CA . SER A 1 306 ? -21.119 -13.217 32.433 1.00 89.44 306 SER A CA 1
ATOM 2371 C C . SER A 1 306 ? -19.991 -12.312 31.942 1.00 89.44 306 SER A C 1
ATOM 2373 O O . SER A 1 306 ? -18.896 -12.819 31.740 1.00 89.44 306 SER A O 1
ATOM 2375 N N . GLN A 1 307 ? -20.274 -11.032 31.657 1.00 93.00 307 GLN A N 1
ATOM 2376 C CA . GLN A 1 307 ? -19.365 -10.074 31.012 1.00 93.00 307 GLN A CA 1
ATOM 2377 C C . GLN A 1 307 ? -18.692 -10.590 29.732 1.00 93.00 307 GLN A C 1
ATOM 2379 O O . GLN A 1 307 ? -17.686 -10.054 29.284 1.00 93.00 307 GLN A O 1
ATOM 2384 N N . ALA A 1 308 ? -19.277 -11.625 29.131 1.00 93.25 308 ALA A N 1
ATOM 2385 C CA . ALA A 1 308 ? -18.756 -12.346 27.986 1.00 93.25 308 ALA A CA 1
ATOM 2386 C C . ALA A 1 308 ? -19.885 -12.632 26.998 1.00 93.25 308 ALA A C 1
ATOM 2388 O O . ALA A 1 308 ? -21.019 -12.938 27.403 1.00 93.25 308 ALA A O 1
ATOM 2389 N N . MET A 1 309 ? -19.573 -12.546 25.706 1.00 95.31 309 MET A N 1
ATOM 2390 C CA . MET A 1 309 ? -20.518 -12.775 24.620 1.00 95.31 309 MET A CA 1
ATOM 2391 C C . MET A 1 309 ? -19.835 -13.445 23.414 1.00 95.31 309 MET A C 1
ATOM 2393 O O . MET A 1 309 ? -18.763 -12.999 23.002 1.00 95.31 309 MET A O 1
ATOM 2397 N N . PRO A 1 310 ? -20.449 -14.478 22.801 1.00 93.88 310 PRO A N 1
ATOM 2398 C CA . PRO A 1 310 ? -19.922 -15.092 21.583 1.00 93.88 310 PRO A CA 1
ATOM 2399 C C . PRO A 1 310 ? -19.853 -14.115 20.408 1.00 93.88 310 PRO A C 1
ATOM 2401 O O . PRO A 1 310 ? -20.793 -13.350 20.179 1.00 93.88 310 PRO A O 1
ATOM 2404 N N . GLU A 1 311 ? -18.797 -14.212 19.599 1.00 94.94 311 GLU A N 1
ATOM 2405 C CA . GLU A 1 311 ? -18.612 -13.375 18.407 1.00 94.94 311 GLU A CA 1
ATOM 2406 C C . GLU A 1 311 ? -19.767 -13.509 17.404 1.00 94.94 311 GLU A C 1
ATOM 2408 O O . GLU A 1 311 ? -20.162 -12.533 16.766 1.00 94.94 311 GLU A O 1
ATOM 2413 N N . ALA A 1 312 ? -20.362 -14.707 17.321 1.00 90.38 312 ALA A N 1
ATOM 2414 C CA . ALA A 1 312 ? -21.459 -15.026 16.412 1.00 90.38 312 ALA A CA 1
ATOM 2415 C C . ALA A 1 312 ? -22.654 -14.076 16.587 1.00 90.38 312 ALA A C 1
ATOM 2417 O O . ALA A 1 312 ? -23.296 -13.704 15.609 1.00 90.38 312 ALA A O 1
ATOM 2418 N N . PHE A 1 313 ? -22.911 -13.613 17.814 1.00 93.81 313 PHE A N 1
ATOM 2419 C CA . PHE A 1 313 ? -23.962 -12.633 18.080 1.00 93.81 313 PHE A CA 1
ATOM 2420 C C . PHE A 1 313 ? -23.693 -11.281 17.406 1.00 93.81 313 PHE A C 1
ATOM 2422 O O . PHE A 1 313 ? -24.606 -10.664 16.850 1.00 93.81 313 PHE A O 1
ATOM 2429 N N . PHE A 1 314 ? -22.446 -10.809 17.456 1.00 95.00 314 PHE A N 1
ATOM 2430 C CA . PHE A 1 314 ? -22.055 -9.551 16.826 1.00 95.00 314 PHE A CA 1
ATOM 2431 C C . PHE A 1 314 ? -22.018 -9.696 15.301 1.00 95.00 314 PHE A C 1
ATOM 2433 O O . PHE A 1 314 ? -22.524 -8.820 14.597 1.00 95.00 314 PHE A O 1
ATOM 2440 N N . LEU A 1 315 ? -21.522 -10.828 14.788 1.00 91.25 315 LEU A N 1
ATOM 2441 C CA . LEU A 1 315 ? -21.532 -11.138 13.356 1.00 91.25 315 LEU A CA 1
ATOM 2442 C C . LEU A 1 315 ? -22.954 -11.180 12.783 1.00 91.25 315 LEU A C 1
ATOM 2444 O O . LEU A 1 315 ? -23.193 -10.587 11.735 1.00 91.25 315 LEU A O 1
ATOM 2448 N N . ASP A 1 316 ? -23.919 -11.789 13.476 1.00 89.19 316 ASP A N 1
ATOM 2449 C CA . ASP A 1 316 ? -25.325 -11.826 13.044 1.00 89.19 316 ASP A CA 1
ATOM 2450 C C . ASP A 1 316 ? -25.951 -10.432 12.916 1.00 89.19 316 ASP A C 1
ATOM 2452 O O . ASP A 1 316 ? -26.798 -10.195 12.049 1.00 89.19 316 ASP A O 1
ATOM 2456 N N . ARG A 1 317 ? -25.534 -9.483 13.762 1.00 90.06 317 ARG A N 1
ATOM 2457 C CA . ARG A 1 317 ? -25.941 -8.078 13.643 1.00 90.06 317 ARG A CA 1
ATOM 2458 C C . ARG A 1 317 ? -25.266 -7.394 12.457 1.00 90.06 317 ARG A C 1
ATOM 2460 O O . ARG A 1 317 ? -25.958 -6.738 11.681 1.00 90.06 317 ARG A O 1
ATOM 2467 N N . LEU A 1 318 ? -23.956 -7.568 12.294 1.00 87.62 318 LEU A N 1
ATOM 2468 C CA . LEU A 1 318 ? -23.188 -6.968 11.197 1.00 87.62 318 LEU A CA 1
ATOM 2469 C C . LEU A 1 318 ? -23.638 -7.489 9.823 1.00 87.62 318 LEU A C 1
ATOM 2471 O O . LEU A 1 318 ? -23.771 -6.704 8.886 1.00 87.62 318 LEU A O 1
ATOM 2475 N N . ASN A 1 319 ? -24.003 -8.770 9.724 1.00 85.69 319 ASN A N 1
ATOM 2476 C CA . ASN A 1 319 ? -24.484 -9.420 8.499 1.00 85.69 319 ASN A CA 1
ATOM 2477 C C . ASN A 1 319 ? -25.788 -8.825 7.939 1.00 85.69 319 ASN A C 1
ATOM 2479 O O . ASN A 1 319 ? -26.158 -9.114 6.803 1.00 85.69 319 ASN A O 1
ATOM 2483 N N . ARG A 1 320 ? -26.501 -7.991 8.710 1.00 85.50 320 ARG A N 1
ATOM 2484 C CA . ARG A 1 320 ? -27.670 -7.241 8.217 1.00 85.50 320 ARG A CA 1
ATOM 2485 C C . ARG A 1 320 ? -27.279 -6.052 7.339 1.00 85.50 320 ARG A C 1
ATOM 2487 O O . ARG A 1 320 ? -28.101 -5.588 6.553 1.00 85.50 320 ARG A O 1
ATOM 2494 N N . HIS A 1 321 ? -26.050 -5.563 7.487 1.00 81.25 321 HIS A N 1
ATOM 2495 C CA . HIS A 1 321 ? -25.549 -4.354 6.835 1.00 81.25 321 HIS A CA 1
ATOM 2496 C C . HIS A 1 321 ? -24.354 -4.631 5.915 1.00 81.25 321 HIS A C 1
ATOM 2498 O O . HIS A 1 321 ? -24.166 -3.915 4.933 1.00 81.25 321 HIS A O 1
ATOM 2504 N N . PHE A 1 322 ? -23.588 -5.686 6.193 1.00 80.31 322 PHE A N 1
ATOM 2505 C CA . PHE A 1 322 ? -22.379 -6.054 5.466 1.00 80.31 322 PHE A CA 1
ATOM 2506 C C . PHE A 1 322 ? -22.437 -7.495 4.949 1.00 80.31 322 PHE A C 1
ATOM 2508 O O . PHE A 1 322 ? -23.200 -8.330 5.435 1.00 80.31 322 PHE A O 1
ATOM 2515 N N . SER A 1 323 ? -21.607 -7.797 3.946 1.00 80.31 323 SER A N 1
ATOM 2516 C CA . SER A 1 323 ? -21.382 -9.181 3.512 1.00 80.31 323 SER A CA 1
ATOM 2517 C C . SER A 1 323 ? -20.684 -9.984 4.616 1.00 80.31 323 SER A C 1
ATOM 2519 O O . SER A 1 323 ? -19.982 -9.406 5.438 1.00 80.31 323 SER A O 1
ATOM 2521 N N . GLN A 1 324 ? -20.810 -11.316 4.632 1.00 79.88 324 GLN A N 1
ATOM 2522 C CA . GLN A 1 324 ? -20.159 -12.130 5.672 1.00 79.88 324 GLN A CA 1
ATOM 2523 C C . GLN A 1 324 ? -18.636 -11.916 5.787 1.00 79.88 324 GLN A C 1
ATOM 2525 O O . GLN A 1 324 ? -18.159 -11.785 6.917 1.00 79.88 324 GLN A O 1
ATOM 2530 N N . PRO A 1 325 ? -17.854 -11.866 4.684 1.00 76.31 325 PRO A N 1
ATOM 2531 C CA . PRO A 1 325 ? -16.427 -11.560 4.772 1.00 76.31 325 PRO A CA 1
ATOM 2532 C C . PRO A 1 325 ? -16.175 -10.186 5.395 1.00 76.31 325 PRO A C 1
ATOM 2534 O O . PRO A 1 325 ? -15.301 -10.044 6.244 1.00 76.31 325 PRO A O 1
ATOM 2537 N N . GLU A 1 326 ? -16.985 -9.195 5.025 1.00 85.50 326 GLU A N 1
ATOM 2538 C CA . GLU A 1 326 ? -16.860 -7.834 5.533 1.00 85.50 326 GLU A CA 1
ATOM 2539 C C . GLU A 1 326 ? -17.222 -7.735 7.018 1.00 85.50 326 GLU A C 1
ATOM 2541 O O . GLU A 1 326 ? -16.451 -7.180 7.788 1.00 85.50 326 GLU A O 1
ATOM 2546 N N . SER A 1 327 ? -18.315 -8.357 7.462 1.00 88.12 327 SER A N 1
ATOM 2547 C CA . SER A 1 327 ? -18.694 -8.427 8.880 1.00 88.12 327 SER A CA 1
ATOM 2548 C C . SER A 1 327 ? -17.573 -8.982 9.759 1.00 88.12 327 SER A C 1
ATOM 2550 O O . SER A 1 327 ? -17.347 -8.484 10.860 1.00 88.12 327 SER A O 1
ATOM 2552 N N . ARG A 1 328 ? -16.849 -10.002 9.274 1.00 89.81 328 ARG A N 1
ATOM 2553 C CA . ARG A 1 328 ? -15.692 -10.562 9.988 1.00 89.81 328 ARG A CA 1
ATOM 2554 C C . ARG A 1 328 ? -14.554 -9.555 10.086 1.00 89.81 328 ARG A C 1
ATOM 2556 O O . ARG A 1 328 ? -14.002 -9.392 11.168 1.00 89.81 328 ARG A O 1
ATOM 2563 N N . ARG A 1 329 ? -14.233 -8.853 8.993 1.00 90.88 329 ARG A N 1
ATOM 2564 C CA . ARG A 1 329 ? -13.204 -7.802 9.007 1.00 90.88 329 ARG A CA 1
ATOM 2565 C C . ARG A 1 329 ? -13.585 -6.653 9.941 1.00 90.88 329 ARG A C 1
ATOM 2567 O O . ARG A 1 329 ? -12.760 -6.232 10.738 1.00 90.88 329 ARG A O 1
ATOM 2574 N N . GLN A 1 330 ? -14.840 -6.209 9.899 1.00 93.69 330 GLN A N 1
ATOM 2575 C CA . GLN A 1 330 ? -15.386 -5.167 10.773 1.00 93.69 330 GLN A CA 1
ATOM 2576 C C . GLN A 1 330 ? -15.266 -5.542 12.256 1.00 93.69 330 GLN A C 1
ATOM 2578 O O . GLN A 1 330 ? -14.775 -4.752 13.064 1.00 93.69 330 GLN A O 1
ATOM 2583 N N . LEU A 1 331 ? -15.662 -6.769 12.614 1.00 95.38 331 LEU A N 1
ATOM 2584 C CA . LEU A 1 331 ? -15.533 -7.257 13.984 1.00 95.38 331 LEU A CA 1
ATOM 2585 C C . LEU A 1 331 ? -14.065 -7.387 14.404 1.00 95.38 331 LEU A C 1
ATOM 2587 O O . LEU A 1 331 ? -13.724 -6.976 15.509 1.00 95.38 331 LEU A O 1
ATOM 2591 N N . GLN A 1 332 ? -13.193 -7.888 13.525 1.00 96.00 332 GLN A N 1
ATOM 2592 C CA . GLN A 1 332 ? -11.761 -7.987 13.805 1.00 96.00 332 GLN A CA 1
ATOM 2593 C C . GLN A 1 332 ? -11.140 -6.610 14.066 1.00 96.00 332 GLN A C 1
ATOM 2595 O O . GLN A 1 332 ? -10.422 -6.441 15.046 1.00 96.00 332 GLN A O 1
ATOM 2600 N N . THR A 1 333 ? -11.457 -5.607 13.243 1.00 96.38 333 THR A N 1
ATOM 2601 C CA . THR A 1 333 ? -11.000 -4.228 13.459 1.00 96.38 333 THR A CA 1
ATOM 2602 C C . THR A 1 333 ? -11.477 -3.696 14.812 1.00 96.38 333 THR A C 1
ATOM 2604 O O . THR A 1 333 ? -10.685 -3.128 15.561 1.00 96.38 333 THR A O 1
ATOM 2607 N N . ALA A 1 334 ? -12.742 -3.928 15.173 1.00 96.44 334 ALA A N 1
ATOM 2608 C CA . ALA A 1 334 ? -13.262 -3.522 16.477 1.00 96.44 334 ALA A CA 1
ATOM 2609 C C . ALA A 1 334 ? -12.586 -4.251 17.650 1.00 96.44 334 ALA A C 1
ATOM 2611 O O . ALA A 1 334 ? -12.360 -3.629 18.685 1.00 96.44 334 ALA A O 1
ATOM 2612 N N . ILE A 1 335 ? -12.231 -5.532 17.493 1.00 95.94 335 ILE A N 1
ATOM 2613 C CA . ILE A 1 335 ? -11.452 -6.295 18.479 1.00 95.94 335 ILE A CA 1
ATOM 2614 C C . ILE A 1 335 ? -10.057 -5.696 18.644 1.00 95.94 335 ILE A C 1
ATOM 2616 O O . ILE A 1 335 ? -9.639 -5.438 19.771 1.00 95.94 335 ILE A O 1
ATOM 2620 N N . ASP A 1 336 ? -9.352 -5.427 17.548 1.00 96.19 336 ASP A N 1
ATOM 2621 C CA . ASP A 1 336 ? -8.001 -4.862 17.590 1.00 96.19 336 ASP A CA 1
ATOM 2622 C C . ASP A 1 336 ? -7.989 -3.488 18.281 1.00 96.19 336 ASP A C 1
ATOM 2624 O O . ASP A 1 336 ? -7.127 -3.207 19.118 1.00 96.19 336 ASP A O 1
ATOM 2628 N N . TRP A 1 337 ? -8.974 -2.641 17.974 1.00 96.88 337 TRP A N 1
ATOM 2629 C CA . TRP A 1 337 ? -9.123 -1.319 18.584 1.00 96.88 337 TRP A CA 1
ATOM 2630 C C . TRP A 1 337 ? -9.558 -1.414 20.047 1.00 96.88 337 TRP A C 1
ATOM 2632 O O . TRP A 1 337 ? -9.000 -0.714 20.887 1.00 96.88 337 TRP A O 1
ATOM 2642 N N . GLY A 1 338 ? -10.510 -2.294 20.366 1.00 95.62 338 GLY A N 1
ATOM 2643 C CA . GLY A 1 338 ? -10.991 -2.525 21.729 1.00 95.62 338 GLY A CA 1
ATOM 2644 C C . GLY A 1 338 ? -9.899 -3.051 22.658 1.00 95.62 338 GLY A C 1
ATOM 2645 O O . GLY A 1 338 ? -9.784 -2.578 23.785 1.00 95.62 338 GLY A O 1
ATOM 2646 N N . ARG A 1 339 ? -9.037 -3.947 22.161 1.00 94.69 339 ARG A N 1
ATOM 2647 C CA . ARG A 1 339 ? -7.863 -4.443 22.893 1.00 94.69 339 ARG A CA 1
ATOM 2648 C C . ARG A 1 339 ? -6.822 -3.355 23.121 1.00 94.69 339 ARG A C 1
ATOM 2650 O O . ARG A 1 339 ? -6.290 -3.248 24.218 1.00 94.69 339 ARG A O 1
ATOM 2657 N N . TYR A 1 340 ? -6.528 -2.542 22.104 1.00 94.62 340 TYR A N 1
ATOM 2658 C CA . TYR A 1 340 ? -5.597 -1.417 22.257 1.00 94.62 340 TYR A CA 1
ATOM 2659 C C . TYR A 1 340 ? -6.119 -0.373 23.256 1.00 94.62 340 TYR A C 1
ATOM 2661 O O . TYR A 1 340 ? -5.339 0.188 24.022 1.00 94.62 340 TYR A O 1
ATOM 2669 N N . ALA A 1 341 ? -7.435 -0.152 23.262 1.00 94.94 341 ALA A N 1
ATOM 2670 C CA . ALA A 1 341 ? -8.143 0.727 24.184 1.00 94.94 341 ALA A CA 1
ATOM 2671 C C . ALA A 1 341 ? -8.365 0.124 25.586 1.00 94.94 341 ALA A C 1
ATOM 2673 O O . ALA A 1 341 ? -8.947 0.801 26.430 1.00 94.94 341 ALA A O 1
ATOM 2674 N N . GLU A 1 342 ? -7.959 -1.131 25.822 1.00 94.62 342 GLU A N 1
ATOM 2675 C CA . GLU A 1 342 ? -8.179 -1.863 27.082 1.00 94.62 342 GLU A CA 1
ATOM 2676 C C . GLU A 1 342 ? -9.669 -1.896 27.498 1.00 94.62 342 GLU A C 1
ATOM 2678 O O . GLU A 1 342 ? -10.015 -1.809 28.672 1.00 94.62 342 GLU A O 1
ATOM 2683 N N . LEU A 1 343 ? -10.577 -1.994 26.516 1.00 94.88 343 LEU A N 1
ATOM 2684 C CA . LEU A 1 343 ? -12.032 -2.029 26.735 1.00 94.88 343 LEU A CA 1
ATOM 2685 C C . LEU A 1 343 ? -12.573 -3.447 26.904 1.00 94.88 343 LEU A C 1
ATOM 2687 O O . LEU A 1 343 ? -13.489 -3.674 27.688 1.00 94.88 343 LEU A O 1
ATOM 2691 N N . PHE A 1 344 ? -12.063 -4.381 26.109 1.00 96.06 344 PHE A N 1
ATOM 2692 C CA . PHE A 1 344 ? -12.436 -5.789 26.137 1.00 96.06 344 PHE A CA 1
ATOM 2693 C C . PHE A 1 344 ? -11.359 -6.624 25.449 1.00 96.06 344 PHE A C 1
ATOM 2695 O O . PHE A 1 344 ? -10.605 -6.141 24.598 1.00 96.06 344 PHE A O 1
ATOM 2702 N N . ALA A 1 345 ? -11.332 -7.903 25.790 1.00 93.94 345 ALA A N 1
ATOM 2703 C CA . ALA A 1 345 ? -10.467 -8.904 25.199 1.00 93.94 345 ALA A CA 1
ATOM 2704 C C . ALA A 1 345 ? -11.270 -9.889 24.336 1.00 93.94 345 ALA A C 1
ATOM 2706 O O . ALA A 1 345 ? -12.504 -9.904 24.336 1.00 93.94 345 ALA A O 1
ATOM 2707 N N . TYR A 1 346 ? -10.549 -10.694 23.560 1.00 95.00 346 TYR A N 1
ATOM 2708 C CA . TYR A 1 346 ? -11.109 -11.723 22.691 1.00 95.00 346 TYR A CA 1
ATOM 2709 C C . TYR A 1 346 ? -10.330 -13.024 22.871 1.00 95.00 346 TYR A C 1
ATOM 2711 O O . TYR A 1 346 ? -9.100 -13.024 22.799 1.00 95.00 346 TYR A O 1
ATOM 2719 N N . ASP A 1 347 ? -11.051 -14.121 23.092 1.00 92.81 347 ASP A N 1
ATOM 2720 C CA . ASP A 1 347 ? -10.491 -15.468 23.162 1.00 92.81 347 ASP A CA 1
ATOM 2721 C C . ASP A 1 347 ? -10.775 -16.227 21.861 1.00 92.81 347 ASP A C 1
ATOM 2723 O O . ASP A 1 347 ? -11.915 -16.595 21.574 1.00 92.81 347 ASP A O 1
ATOM 2727 N N . GLU A 1 348 ? -9.717 -16.512 21.098 1.00 88.69 348 GLU A N 1
ATOM 2728 C CA . GLU A 1 348 ? -9.777 -17.280 19.847 1.00 88.69 348 GLU A CA 1
ATOM 2729 C C . GLU A 1 348 ? -10.285 -18.716 20.041 1.00 88.69 348 GLU A C 1
ATOM 2731 O O . GLU A 1 348 ? -10.887 -19.282 19.129 1.00 88.69 348 GLU A O 1
ATOM 2736 N N . ARG A 1 349 ? -10.057 -19.334 21.210 1.00 89.06 349 ARG A N 1
ATOM 2737 C CA . ARG A 1 349 ? -10.445 -20.735 21.448 1.00 89.06 349 ARG A CA 1
ATOM 2738 C C . ARG A 1 349 ? -11.939 -20.876 21.673 1.00 89.06 349 ARG A C 1
ATOM 2740 O O . ARG A 1 349 ? -12.550 -21.807 21.155 1.00 89.06 349 ARG A O 1
ATOM 2747 N N . SER A 1 350 ? -12.507 -19.988 22.482 1.00 89.25 350 SER A N 1
ATOM 2748 C CA . SER A 1 350 ? -13.939 -19.983 22.786 1.00 89.25 350 SER A CA 1
ATOM 2749 C C . SER A 1 350 ? -14.755 -19.102 21.832 1.00 89.25 350 SER A C 1
ATOM 2751 O O . SER A 1 350 ? -15.984 -19.184 21.845 1.00 89.25 350 SER A O 1
ATOM 2753 N N . GLN A 1 351 ? -14.087 -18.304 20.990 1.00 91.06 351 GLN A N 1
ATOM 2754 C CA . GLN A 1 351 ? -14.678 -17.323 20.076 1.00 91.06 351 GLN A CA 1
ATOM 2755 C C . GLN A 1 351 ? -15.598 -16.332 20.804 1.00 91.06 351 GLN A C 1
ATOM 2757 O O . GLN A 1 351 ? -16.729 -16.064 20.379 1.00 91.06 351 GLN A O 1
ATOM 2762 N N . GLN A 1 352 ? -15.135 -15.809 21.942 1.00 93.88 352 GLN A N 1
ATOM 2763 C CA . GLN A 1 352 ? -15.898 -14.882 22.782 1.00 93.88 352 GLN A CA 1
ATOM 2764 C C . GLN A 1 352 ? -15.143 -13.581 23.025 1.00 93.88 352 GLN A C 1
ATOM 2766 O O . GLN A 1 352 ? -13.928 -13.577 23.215 1.00 93.88 352 GLN A O 1
ATOM 2771 N N . LEU A 1 353 ? -15.895 -12.481 23.062 1.00 95.94 353 LEU A N 1
ATOM 2772 C CA . LEU A 1 353 ? -15.433 -11.200 23.586 1.00 95.94 353 LEU A CA 1
ATOM 2773 C C . LEU A 1 353 ? -15.808 -11.116 25.070 1.00 95.94 353 LEU A C 1
ATOM 2775 O O . LEU A 1 353 ? -16.916 -11.526 25.426 1.00 95.94 353 LEU A O 1
ATOM 2779 N N . TYR A 1 354 ? -14.923 -10.587 25.916 1.00 95.19 354 TYR A N 1
ATOM 2780 C CA . TYR A 1 354 ? -15.147 -10.460 27.361 1.00 95.19 354 TYR A CA 1
ATOM 2781 C C . TYR A 1 354 ? -14.491 -9.202 27.959 1.00 95.19 354 TYR A C 1
ATOM 2783 O O . TYR A 1 354 ? -13.547 -8.669 27.380 1.00 95.19 354 TYR A O 1
ATOM 2791 N N . LEU A 1 355 ? -15.003 -8.712 29.094 1.00 91.88 355 LEU A N 1
ATOM 2792 C CA . LEU A 1 355 ? -14.366 -7.636 29.875 1.00 91.88 355 LEU A CA 1
ATOM 2793 C C . LEU A 1 355 ? -13.288 -8.221 30.796 1.00 91.88 355 LEU A C 1
ATOM 2795 O O . LEU A 1 355 ? -13.515 -9.278 31.387 1.00 91.88 355 LEU A O 1
ATOM 2799 N N . GLU A 1 356 ? -12.143 -7.543 30.900 1.00 74.88 356 GLU A N 1
ATOM 2800 C CA . GLU A 1 356 ? -11.057 -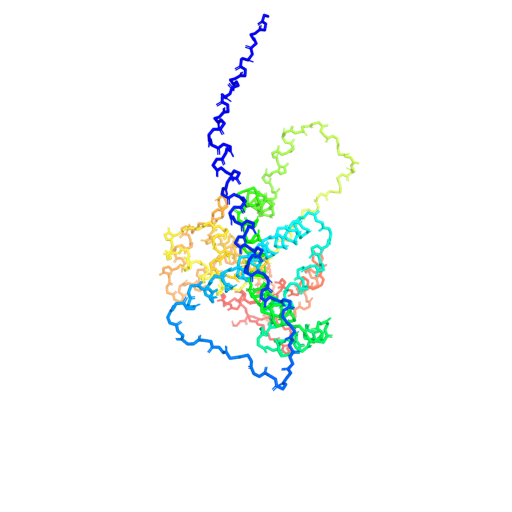7.903 31.830 1.00 74.88 356 GLU A CA 1
ATOM 2801 C C . GLU A 1 356 ? -11.297 -7.406 33.260 1.00 74.88 356 GLU A C 1
ATOM 2803 O O . GLU A 1 356 ? -11.917 -6.328 33.431 1.00 74.88 356 GLU A O 1
#